Protein AF-A0A960Q3J8-F1 (afdb_monomer)

Mean predicted aligned error: 4.02 Å

Foldseek 3Di:
DDPVLVVLLVVLLVLLLVLLVLLLVLLVLLLCLQLVLPLVSLVCLLVCLVVLVVSLVVSLVSLVVSCVPPVDDDPSVVLSVLSNQLSVLSNLSSVLSNLSSVCSNQQDAPPDPPLSVLSVVLSVLLSVLSVLLSVCSSVVDVVSLVVLVVSLVVNVVSLVVSVVVLVCCVVVDPDDDPSNNVNSVSSSSNSVSSSSSSVSSNVSD

Radius of gyration: 19.32 Å; Cα contacts (8 Å, |Δi|>4): 238; chains: 1; bounding box: 49×32×55 Å

Structure (mmCIF, N/CA/C/O backbone):
data_AF-A0A960Q3J8-F1
#
_entry.id   AF-A0A960Q3J8-F1
#
loop_
_atom_site.group_PDB
_atom_site.id
_atom_site.type_symbol
_atom_site.label_atom_id
_atom_site.label_alt_id
_atom_site.label_comp_id
_atom_site.label_asym_id
_atom_site.label_entity_id
_atom_site.label_seq_id
_atom_site.pdbx_PDB_ins_code
_atom_site.Cartn_x
_atom_site.Cartn_y
_atom_site.Cartn_z
_atom_site.occupancy
_atom_site.B_iso_or_equiv
_atom_site.auth_seq_id
_atom_site.auth_comp_id
_atom_site.auth_asym_id
_atom_site.auth_atom_id
_atom_site.pdbx_PDB_model_num
ATOM 1 N N . MET A 1 1 ? -21.548 1.609 28.572 1.00 59.00 1 MET A N 1
ATOM 2 C CA . MET A 1 1 ? -20.736 2.317 27.567 1.00 59.00 1 MET A CA 1
ATOM 3 C C . MET A 1 1 ? -21.237 3.752 27.468 1.00 59.00 1 MET A C 1
ATOM 5 O O . MET A 1 1 ? -22.438 3.939 27.302 1.00 59.00 1 MET A O 1
ATOM 9 N N . THR A 1 2 ? -20.392 4.759 27.679 1.00 78.81 2 THR A N 1
ATOM 10 C CA . THR A 1 2 ? -20.787 6.178 27.587 1.00 78.81 2 THR A CA 1
ATOM 11 C C . THR A 1 2 ? -20.990 6.567 26.123 1.00 78.81 2 THR A C 1
ATOM 13 O O . THR A 1 2 ? -20.181 6.206 25.275 1.00 78.81 2 THR A O 1
ATOM 16 N N . ARG A 1 3 ? -22.042 7.340 25.815 1.00 84.19 3 ARG A N 1
ATOM 17 C CA . ARG A 1 3 ? -22.345 7.821 24.449 1.00 84.19 3 ARG A CA 1
ATOM 18 C C . ARG A 1 3 ? -21.155 8.538 23.790 1.00 84.19 3 ARG A C 1
ATOM 20 O O . ARG A 1 3 ? -20.985 8.448 22.584 1.00 84.19 3 ARG A O 1
ATOM 27 N N . HIS A 1 4 ? -20.323 9.191 24.600 1.00 85.81 4 HIS A N 1
ATOM 28 C CA . HIS A 1 4 ? -19.088 9.843 24.165 1.00 85.81 4 HIS A CA 1
ATOM 29 C C . HIS A 1 4 ? -18.022 8.863 23.656 1.00 85.81 4 HIS A C 1
ATOM 31 O O . HIS A 1 4 ? -17.398 9.142 22.643 1.00 85.81 4 HIS A O 1
ATOM 37 N N . MET A 1 5 ? -17.853 7.703 24.299 1.00 88.25 5 MET A N 1
ATOM 38 C CA . MET A 1 5 ? -16.863 6.705 23.878 1.00 88.25 5 MET A CA 1
ATOM 39 C C . MET A 1 5 ? -17.262 6.049 22.554 1.00 88.25 5 MET A C 1
ATOM 41 O O . MET A 1 5 ? -16.419 5.875 21.687 1.00 88.25 5 MET A O 1
ATOM 45 N N . LEU A 1 6 ? -18.552 5.734 22.380 1.00 87.06 6 LEU A N 1
ATOM 46 C CA . LEU A 1 6 ? -19.077 5.212 21.113 1.00 87.06 6 LEU A CA 1
ATOM 47 C C . LEU A 1 6 ? -18.795 6.174 19.958 1.00 87.06 6 LEU A C 1
ATOM 49 O O . LEU A 1 6 ? -18.234 5.773 18.949 1.00 87.06 6 LEU A O 1
ATOM 53 N N . HIS A 1 7 ? -19.103 7.457 20.155 1.00 90.38 7 HIS A N 1
ATOM 54 C CA . HIS A 1 7 ? -18.847 8.481 19.147 1.00 90.38 7 HIS A CA 1
ATOM 55 C C . HIS A 1 7 ? -17.351 8.640 18.829 1.00 90.38 7 HIS A C 1
ATOM 57 O O . HIS A 1 7 ? -16.997 8.882 17.681 1.00 90.38 7 HIS A O 1
ATOM 63 N N . ALA A 1 8 ? -16.469 8.513 19.825 1.00 91.25 8 ALA A N 1
ATOM 64 C CA . ALA A 1 8 ? -15.026 8.568 19.598 1.00 91.25 8 ALA A CA 1
ATOM 65 C C . ALA A 1 8 ? -14.525 7.362 18.786 1.00 91.25 8 ALA A C 1
ATOM 67 O O . ALA A 1 8 ? -13.733 7.529 17.866 1.00 91.25 8 ALA A O 1
ATOM 68 N N . LEU A 1 9 ? -15.021 6.156 19.085 1.00 91.94 9 LEU A N 1
ATOM 69 C CA . LEU A 1 9 ? -14.679 4.947 18.330 1.00 91.94 9 LEU A CA 1
ATOM 70 C C . LEU A 1 9 ? -15.192 4.994 16.890 1.00 91.94 9 LEU A C 1
ATOM 72 O O . LEU A 1 9 ? -14.490 4.550 15.989 1.00 91.94 9 LEU A O 1
ATOM 76 N N . ASP A 1 10 ? -16.398 5.514 16.667 1.00 91.94 10 ASP A N 1
ATOM 77 C CA . ASP A 1 10 ? -16.943 5.648 15.315 1.00 91.94 10 ASP A CA 1
ATOM 78 C C . ASP A 1 10 ? -16.167 6.701 14.511 1.00 91.94 10 ASP A C 1
ATOM 80 O O . ASP A 1 10 ? -15.777 6.429 13.381 1.00 91.94 10 ASP A O 1
ATOM 84 N N . SER A 1 11 ? -15.814 7.832 15.131 1.00 93.06 11 SER A N 1
ATOM 85 C CA . SER A 1 11 ? -14.954 8.843 14.503 1.00 93.06 11 SER A CA 1
ATOM 86 C C . SER A 1 11 ? -13.569 8.294 14.145 1.00 93.06 11 SER A C 1
ATOM 88 O O . SER A 1 11 ? -13.070 8.574 13.061 1.00 93.06 11 SER A O 1
ATOM 90 N N . LEU A 1 12 ? -12.957 7.478 15.011 1.00 94.06 12 LEU A N 1
ATOM 91 C CA . LEU A 1 12 ? -11.679 6.821 14.717 1.00 94.06 12 LEU A CA 1
ATOM 92 C C . LEU A 1 12 ? -11.768 5.887 13.504 1.00 94.06 12 LEU A C 1
ATOM 94 O O . LEU A 1 12 ? -10.853 5.867 12.688 1.00 94.06 12 LEU A O 1
ATOM 98 N N . LYS A 1 13 ? -12.863 5.132 13.361 1.00 92.00 13 LYS A N 1
ATOM 99 C CA . LYS A 1 13 ? -13.064 4.265 12.189 1.00 92.00 13 LYS A CA 1
ATOM 100 C C . LYS A 1 13 ? -13.186 5.074 10.902 1.00 92.00 13 LYS A C 1
ATOM 102 O O . LYS A 1 13 ? -12.576 4.699 9.910 1.00 92.00 13 LYS A O 1
ATOM 107 N N . GLU A 1 14 ? -13.954 6.162 10.930 1.00 93.44 14 GLU A N 1
ATOM 108 C CA . GLU A 1 14 ? -14.133 7.046 9.771 1.00 93.44 14 GLU A CA 1
ATOM 109 C C . GLU A 1 14 ? -12.794 7.641 9.317 1.00 93.44 14 GLU A C 1
ATOM 111 O O . GLU A 1 14 ? -12.475 7.595 8.131 1.00 93.44 14 GLU A O 1
ATOM 116 N N . ARG A 1 15 ? -11.974 8.115 10.264 1.00 95.00 15 ARG A N 1
ATOM 117 C CA . ARG A 1 15 ? -10.630 8.642 9.978 1.00 95.00 15 ARG A CA 1
ATOM 118 C C . ARG A 1 15 ? -9.714 7.601 9.348 1.00 95.00 15 ARG A C 1
ATOM 120 O O . ARG A 1 15 ? -9.076 7.864 8.337 1.00 95.00 15 ARG A O 1
ATOM 127 N N . VAL A 1 16 ? -9.684 6.398 9.915 1.00 94.12 16 VAL A N 1
ATOM 128 C CA . VAL A 1 16 ? -8.870 5.294 9.394 1.00 94.12 16 VAL A CA 1
ATOM 129 C C . VAL A 1 16 ? -9.324 4.863 7.996 1.00 94.12 16 VAL A C 1
ATOM 131 O O . VAL A 1 16 ? -8.489 4.551 7.151 1.00 94.12 16 VAL A O 1
ATOM 134 N N . GLU A 1 17 ? -10.631 4.860 7.725 1.00 93.62 17 GLU A N 1
ATOM 135 C CA . GLU A 1 17 ? -11.155 4.596 6.381 1.00 93.62 17 GLU A CA 1
ATOM 136 C C . GLU A 1 17 ? -10.691 5.665 5.377 1.00 93.62 17 GLU A C 1
ATOM 138 O O . GLU A 1 17 ? -10.278 5.334 4.261 1.00 93.62 17 GLU A O 1
ATOM 143 N N . GLU A 1 18 ? -10.736 6.941 5.763 1.00 95.25 18 GLU A N 1
ATOM 144 C CA . GLU A 1 18 ? -10.288 8.056 4.924 1.00 95.25 18 GLU A CA 1
ATOM 145 C C . GLU A 1 18 ? -8.771 8.026 4.678 1.00 95.25 18 GLU A C 1
ATOM 147 O O . GLU A 1 18 ? -8.330 8.173 3.531 1.00 95.25 18 GLU A O 1
ATOM 152 N N . LEU A 1 19 ? -7.979 7.739 5.716 1.00 96.56 19 LEU A N 1
ATOM 153 C CA . LEU A 1 19 ? -6.537 7.525 5.605 1.00 96.56 19 LEU A CA 1
ATOM 154 C C . LEU A 1 19 ? -6.230 6.359 4.660 1.00 96.56 19 LEU A C 1
ATOM 156 O O . LEU A 1 19 ? -5.445 6.509 3.727 1.00 96.56 19 LEU A O 1
ATOM 160 N N . GLY A 1 20 ? -6.904 5.220 4.838 1.00 96.81 20 GLY A N 1
ATOM 161 C CA . GLY A 1 20 ? -6.735 4.048 3.982 1.00 96.81 20 GLY A CA 1
ATOM 162 C C . GLY A 1 20 ? -7.020 4.340 2.508 1.00 96.81 20 GLY A C 1
ATOM 163 O O . GLY A 1 20 ? -6.257 3.925 1.635 1.00 96.81 20 GLY A O 1
ATOM 164 N N . ARG A 1 21 ? -8.076 5.112 2.216 1.00 96.12 21 ARG A N 1
ATOM 165 C CA . ARG A 1 21 ? -8.385 5.555 0.847 1.00 96.12 21 ARG A CA 1
ATOM 166 C C . ARG A 1 21 ? -7.290 6.460 0.282 1.00 96.12 21 ARG A C 1
ATOM 168 O O . ARG A 1 21 ? -6.861 6.248 -0.846 1.00 96.12 21 ARG A O 1
ATOM 175 N N . THR A 1 22 ? -6.805 7.410 1.078 1.00 97.88 22 THR A N 1
ATOM 176 C CA . THR A 1 22 ? -5.726 8.332 0.685 1.00 97.88 22 THR A CA 1
ATOM 177 C C . THR A 1 22 ? -4.428 7.584 0.367 1.00 97.88 22 THR A C 1
ATOM 179 O O . THR A 1 22 ? -3.758 7.869 -0.629 1.00 97.88 22 THR A O 1
ATOM 182 N N . VAL A 1 23 ? -4.091 6.583 1.180 1.00 98.44 23 VAL A N 1
ATOM 183 C CA . VAL A 1 23 ? -2.935 5.704 0.973 1.00 98.44 23 VAL A CA 1
ATOM 184 C C . VAL A 1 23 ? -3.103 4.866 -0.299 1.00 98.44 23 VAL A C 1
ATOM 186 O O . VAL A 1 23 ? -2.184 4.803 -1.115 1.00 98.44 23 VAL A O 1
ATOM 189 N N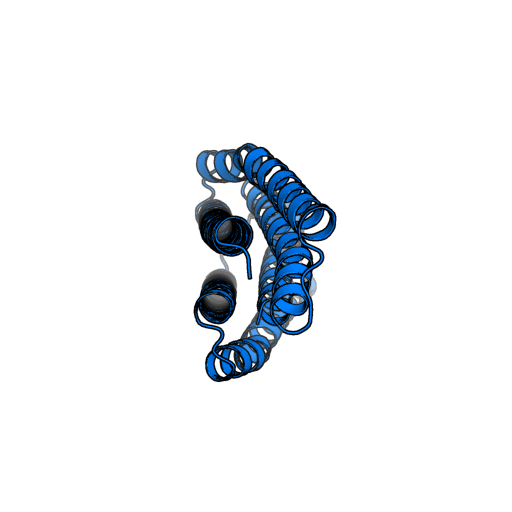 . LEU A 1 24 ? -4.280 4.271 -0.525 1.00 98.19 24 LEU A N 1
ATOM 190 C CA . LEU A 1 24 ? -4.564 3.520 -1.752 1.00 98.19 24 LEU A CA 1
ATOM 191 C C . LEU A 1 24 ? -4.440 4.399 -3.005 1.00 98.19 24 LEU A C 1
ATOM 193 O O . LEU A 1 24 ? -3.778 3.997 -3.964 1.00 98.19 24 LEU A O 1
ATOM 197 N N . ASP A 1 25 ? -5.025 5.598 -2.984 1.00 98.31 25 ASP A N 1
ATOM 198 C CA . ASP A 1 25 ? -4.925 6.565 -4.081 1.00 98.31 25 ASP A CA 1
ATOM 199 C C . ASP A 1 25 ? -3.458 6.938 -4.347 1.00 98.31 25 ASP A C 1
ATOM 201 O O . ASP A 1 25 ?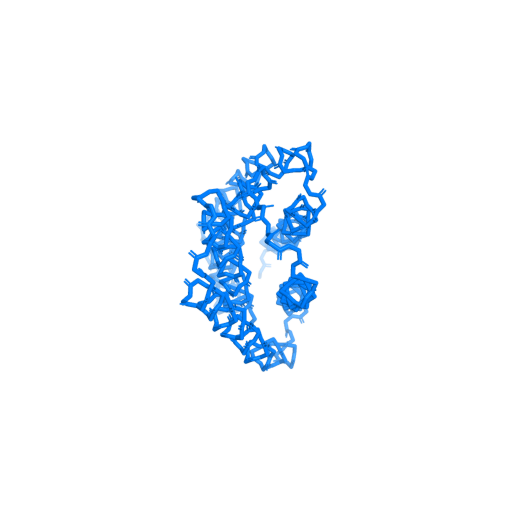 -3.026 6.991 -5.499 1.00 98.31 25 ASP A O 1
ATOM 205 N N . SER A 1 26 ? -2.652 7.086 -3.290 1.00 98.50 26 SER A N 1
ATOM 206 C CA . SER A 1 26 ? -1.214 7.362 -3.400 1.00 98.50 26 SER A CA 1
ATOM 207 C C . SER A 1 26 ? -0.450 6.216 -4.068 1.00 98.50 26 SER A C 1
ATOM 209 O O . SER A 1 26 ? 0.413 6.465 -4.912 1.00 98.50 26 SER A O 1
ATOM 211 N N . VAL A 1 27 ? -0.783 4.956 -3.763 1.00 98.62 27 VAL A N 1
ATOM 212 C CA . VAL A 1 27 ? -0.206 3.778 -4.439 1.00 98.62 27 VAL A CA 1
ATOM 213 C C . VAL A 1 27 ? -0.606 3.740 -5.916 1.00 98.62 27 VAL A C 1
ATOM 215 O O . VAL A 1 27 ? 0.242 3.489 -6.779 1.00 98.62 27 VAL A O 1
ATOM 218 N N . VAL A 1 28 ? -1.878 3.998 -6.230 1.00 98.31 28 VAL A N 1
ATOM 219 C CA . VAL A 1 28 ? -2.374 4.060 -7.615 1.00 98.31 28 VAL A CA 1
ATOM 220 C C . VAL A 1 28 ? -1.620 5.134 -8.396 1.00 98.31 28 VAL A C 1
ATOM 222 O O . VAL A 1 28 ? -0.999 4.830 -9.419 1.00 98.31 28 VAL A O 1
ATOM 225 N N . ASP A 1 29 ? -1.574 6.353 -7.869 1.00 98.12 29 ASP A N 1
ATOM 226 C CA . ASP A 1 29 ? -0.902 7.487 -8.494 1.00 98.12 29 ASP A CA 1
ATOM 227 C C . ASP A 1 29 ? 0.608 7.251 -8.649 1.00 98.12 29 ASP A C 1
ATOM 229 O O . ASP A 1 29 ? 1.177 7.553 -9.702 1.00 98.12 29 ASP A O 1
ATOM 233 N N . ALA A 1 30 ? 1.267 6.649 -7.653 1.00 97.81 30 ALA A N 1
ATOM 234 C CA . ALA A 1 30 ? 2.691 6.323 -7.720 1.00 97.81 30 ALA A CA 1
ATOM 235 C C . ALA A 1 30 ? 2.990 5.335 -8.851 1.00 97.81 30 ALA A C 1
ATOM 237 O O . ALA A 1 30 ? 3.925 5.533 -9.633 1.00 97.81 30 ALA A O 1
ATOM 238 N N . THR A 1 31 ? 2.184 4.278 -8.968 1.00 95.56 31 THR A N 1
ATOM 239 C CA . THR A 1 31 ? 2.361 3.277 -10.027 1.00 95.56 31 THR A CA 1
ATOM 240 C C . THR A 1 31 ? 2.098 3.858 -11.411 1.00 95.56 31 THR A C 1
ATOM 242 O O . THR A 1 31 ? 2.902 3.640 -12.319 1.00 95.56 31 THR A O 1
ATOM 245 N N . GLU A 1 32 ? 1.044 4.662 -11.569 1.00 94.88 32 GLU A N 1
ATOM 246 C CA . GLU A 1 32 ? 0.737 5.337 -12.831 1.00 94.88 32 GLU A CA 1
ATOM 247 C C . GLU A 1 32 ? 1.850 6.317 -13.216 1.00 94.88 32 GLU A C 1
ATOM 249 O O . GLU A 1 32 ? 2.274 6.355 -14.375 1.00 94.88 32 GLU A O 1
ATOM 254 N N . ALA A 1 33 ? 2.396 7.062 -12.250 1.00 95.00 33 ALA A N 1
ATOM 255 C CA . ALA A 1 33 ? 3.503 7.984 -12.481 1.00 95.00 33 ALA A CA 1
ATOM 256 C C . ALA A 1 33 ? 4.737 7.263 -13.026 1.00 95.00 33 ALA A C 1
ATOM 258 O O . ALA A 1 33 ? 5.364 7.729 -13.979 1.00 95.00 33 ALA A O 1
ATOM 259 N N . VAL A 1 34 ? 5.061 6.099 -12.462 1.00 92.31 34 VAL A N 1
ATOM 260 C CA . VAL A 1 34 ? 6.194 5.287 -12.908 1.00 92.31 34 VAL A CA 1
ATOM 261 C C . VAL A 1 34 ? 5.938 4.650 -14.274 1.00 92.31 34 VAL A C 1
ATOM 263 O O . VAL A 1 34 ? 6.831 4.662 -15.120 1.00 92.31 34 VAL A O 1
ATOM 266 N N . MET A 1 35 ? 4.738 4.114 -14.521 1.00 89.06 35 MET A N 1
ATOM 267 C CA . MET A 1 35 ? 4.410 3.451 -15.792 1.00 89.06 35 MET A CA 1
ATOM 268 C C . MET A 1 35 ? 4.317 4.433 -16.968 1.00 89.06 35 MET A C 1
ATOM 270 O O . MET A 1 35 ? 4.663 4.076 -18.094 1.00 89.06 35 MET A O 1
ATOM 274 N N . SER A 1 36 ? 3.846 5.657 -16.718 1.00 89.69 36 SER A N 1
ATOM 275 C CA . SER A 1 36 ? 3.679 6.704 -17.738 1.00 89.69 36 SER A CA 1
ATOM 276 C C . SER A 1 36 ? 4.866 7.670 -17.842 1.00 89.69 36 SER A C 1
ATOM 278 O O . SER A 1 36 ? 4.943 8.443 -18.797 1.00 89.69 36 SER A O 1
ATOM 280 N N . GLY A 1 37 ? 5.787 7.652 -16.872 1.00 88.94 37 GLY A N 1
ATOM 281 C CA . GLY A 1 37 ? 6.858 8.646 -16.746 1.00 88.94 37 GLY A CA 1
ATOM 282 C C . GLY A 1 37 ? 6.360 10.037 -16.327 1.00 88.94 37 GLY A C 1
ATOM 283 O O . GLY A 1 37 ? 7.032 11.039 -16.581 1.00 88.94 37 GLY A O 1
ATOM 284 N N . ASN A 1 38 ? 5.173 10.130 -15.719 1.00 93.50 38 ASN A N 1
ATOM 285 C CA . ASN A 1 38 ? 4.558 11.391 -15.316 1.00 93.50 38 ASN A CA 1
ATOM 286 C C . ASN A 1 38 ? 5.167 11.925 -14.009 1.00 93.50 38 ASN A C 1
ATOM 288 O O . ASN A 1 38 ? 4.761 11.562 -12.905 1.00 93.50 38 ASN A O 1
ATOM 292 N N . LEU A 1 39 ? 6.132 12.836 -14.146 1.00 95.00 39 LEU A N 1
ATOM 293 C CA . LEU A 1 39 ? 6.843 13.432 -13.011 1.00 95.00 39 LEU A CA 1
ATOM 294 C C . LEU A 1 39 ? 5.964 14.335 -12.141 1.00 95.00 39 LEU A C 1
ATOM 296 O O . LEU A 1 39 ? 6.196 14.425 -10.938 1.00 95.00 39 LEU A O 1
ATOM 300 N N . ASP A 1 40 ? 4.954 14.986 -12.718 1.00 96.56 40 ASP A N 1
ATOM 301 C CA . ASP A 1 40 ? 4.040 15.839 -11.954 1.00 96.56 40 ASP A CA 1
ATOM 302 C C . ASP A 1 40 ? 3.151 14.999 -11.034 1.00 96.56 40 ASP A C 1
ATOM 304 O O . ASP A 1 40 ? 2.860 15.398 -9.908 1.00 96.56 40 ASP A O 1
ATOM 308 N N . LEU A 1 41 ? 2.739 13.813 -11.491 1.00 96.50 41 LEU A N 1
ATOM 309 C CA . LEU A 1 41 ? 2.020 12.849 -10.662 1.00 96.50 41 LEU A CA 1
ATOM 310 C C . LEU A 1 41 ? 2.923 12.281 -9.558 1.00 96.50 41 LEU A C 1
ATOM 312 O O . LEU A 1 41 ? 2.523 12.290 -8.399 1.00 96.50 41 LEU A O 1
ATOM 316 N N . ALA A 1 42 ? 4.165 11.902 -9.880 1.00 97.00 42 ALA A N 1
ATOM 317 C CA . ALA A 1 42 ? 5.128 11.439 -8.876 1.00 97.00 42 ALA A CA 1
ATOM 318 C C . ALA A 1 42 ? 5.376 12.489 -7.779 1.00 97.00 42 ALA A C 1
ATOM 320 O O . ALA A 1 42 ? 5.347 12.173 -6.592 1.00 97.00 42 ALA A O 1
ATOM 321 N N . ASN A 1 43 ? 5.572 13.753 -8.163 1.00 97.56 43 ASN A N 1
ATOM 322 C CA . ASN A 1 43 ? 5.779 14.841 -7.208 1.00 97.56 43 ASN A CA 1
ATOM 323 C C . ASN A 1 43 ? 4.556 15.079 -6.315 1.00 97.56 43 ASN A C 1
ATOM 325 O O . ASN A 1 43 ? 4.729 15.436 -5.153 1.00 97.56 43 ASN A O 1
ATOM 329 N N . ARG A 1 44 ? 3.337 14.877 -6.833 1.00 97.62 44 ARG A N 1
ATOM 330 C CA . ARG A 1 44 ? 2.114 14.970 -6.024 1.00 97.62 44 ARG A CA 1
ATOM 331 C C . ARG A 1 44 ? 2.069 13.901 -4.939 1.00 97.62 44 ARG A C 1
ATOM 333 O O . ARG A 1 44 ? 1.786 14.256 -3.803 1.00 97.62 44 ARG A O 1
ATOM 340 N N . VAL A 1 45 ? 2.410 12.652 -5.262 1.00 98.38 45 VAL A N 1
ATOM 341 C CA . VAL A 1 45 ? 2.500 11.568 -4.266 1.00 98.38 45 VAL A CA 1
ATOM 342 C C . VAL A 1 45 ? 3.512 11.927 -3.178 1.00 98.38 45 VAL A C 1
ATOM 344 O O . VAL A 1 45 ? 3.175 11.937 -2.003 1.00 98.38 45 VAL A O 1
ATOM 347 N N . ILE A 1 46 ? 4.728 12.318 -3.575 1.00 98.12 46 ILE A N 1
ATOM 348 C CA . ILE A 1 46 ? 5.812 12.653 -2.635 1.00 98.12 46 ILE A CA 1
ATOM 349 C C . ILE A 1 46 ? 5.430 13.822 -1.711 1.00 98.12 46 ILE A C 1
ATOM 351 O O . ILE A 1 46 ? 5.791 13.833 -0.542 1.00 98.12 46 ILE A O 1
ATOM 355 N N . GLN A 1 47 ? 4.724 14.834 -2.223 1.00 97.56 47 GLN A N 1
ATOM 356 C CA . GLN A 1 47 ? 4.287 15.975 -1.408 1.00 97.56 47 GLN A CA 1
ATOM 357 C C . GLN A 1 47 ? 3.084 15.640 -0.516 1.00 97.56 47 GLN A C 1
ATOM 359 O O . GLN A 1 47 ? 2.959 16.207 0.570 1.00 97.56 47 GLN A O 1
ATOM 364 N N . GLY A 1 48 ? 2.205 14.747 -0.979 1.00 96.69 48 GLY A N 1
ATOM 365 C CA . GLY A 1 48 ? 1.015 14.307 -0.252 1.00 96.69 48 GLY A CA 1
ATOM 366 C C . GLY A 1 48 ? 1.325 13.457 0.980 1.00 96.69 48 GLY A C 1
ATOM 367 O O . GLY A 1 48 ? 0.551 13.486 1.929 1.00 96.69 48 GLY A O 1
ATOM 368 N N . ASP A 1 49 ? 2.474 12.786 1.000 1.00 98.00 49 ASP A N 1
ATOM 369 C CA . ASP A 1 49 ? 2.925 11.905 2.085 1.00 98.00 49 ASP A CA 1
ATOM 370 C C . ASP A 1 49 ? 2.912 12.567 3.471 1.00 98.00 49 ASP A C 1
ATOM 372 O O . ASP A 1 49 ? 2.404 12.011 4.434 1.00 98.00 49 ASP A O 1
ATOM 376 N N . SER A 1 50 ? 3.312 13.841 3.551 1.00 97.38 50 SER A N 1
ATOM 377 C CA . SER A 1 50 ? 3.269 14.599 4.812 1.00 97.38 50 SER A CA 1
ATOM 378 C C . SER A 1 50 ? 1.874 14.705 5.450 1.00 97.38 50 SER A C 1
ATOM 380 O O . SER A 1 50 ? 1.765 14.925 6.656 1.00 97.38 50 SER A O 1
ATOM 382 N N . ALA A 1 51 ? 0.803 14.578 4.658 1.00 97.00 51 ALA A N 1
ATOM 383 C CA . ALA A 1 51 ? -0.560 14.534 5.175 1.00 97.00 51 ALA A CA 1
ATOM 384 C C . ALA A 1 51 ? -0.922 13.146 5.729 1.00 97.00 51 ALA A C 1
ATOM 386 O O . ALA A 1 51 ? -1.665 13.076 6.703 1.00 97.00 51 ALA A O 1
ATOM 387 N N . ILE A 1 52 ? -0.381 12.069 5.144 1.00 98.00 52 ILE A N 1
ATOM 388 C CA . ILE A 1 52 ? -0.516 10.694 5.649 1.00 98.00 52 ILE A CA 1
ATOM 389 C C . ILE A 1 52 ? 0.202 10.582 6.999 1.00 98.00 52 ILE A C 1
ATOM 391 O O . ILE A 1 52 ? -0.415 10.138 7.963 1.00 98.00 52 ILE A O 1
ATOM 395 N N . ASP A 1 53 ? 1.441 11.078 7.093 1.00 97.88 53 ASP A N 1
ATOM 396 C CA . ASP A 1 53 ? 2.218 11.115 8.343 1.00 97.88 53 ASP A CA 1
ATOM 397 C C . ASP A 1 53 ? 1.484 11.861 9.462 1.00 97.88 53 ASP A C 1
ATOM 399 O O . ASP A 1 53 ? 1.451 11.434 10.615 1.00 97.88 53 ASP A O 1
ATOM 403 N N . LEU A 1 54 ? 0.899 13.017 9.136 1.00 97.69 54 LEU A N 1
ATOM 404 C CA . LEU A 1 54 ? 0.166 13.807 10.120 1.00 97.69 54 LEU A CA 1
ATOM 405 C C . LEU A 1 54 ? -1.084 13.065 10.604 1.00 97.69 54 LEU A C 1
ATOM 407 O O . LEU A 1 54 ? -1.351 13.036 11.805 1.00 97.69 54 LEU A O 1
ATOM 411 N N . GLU A 1 55 ? -1.840 12.470 9.684 1.00 97.50 55 GLU A N 1
ATOM 412 C CA . GLU A 1 55 ? -3.051 11.725 10.021 1.00 97.50 55 GLU A CA 1
ATOM 413 C C . GLU A 1 55 ? -2.730 10.473 10.855 1.00 97.50 55 GLU A C 1
ATOM 415 O O . GLU A 1 55 ? -3.470 10.169 11.790 1.00 97.50 55 GLU A O 1
ATOM 420 N N . GLU A 1 56 ? -1.600 9.803 10.595 1.00 97.00 56 GLU A N 1
ATOM 421 C CA . GLU A 1 56 ? -1.093 8.690 11.411 1.00 97.00 56 GLU A CA 1
ATOM 422 C C . GLU A 1 56 ? -0.926 9.114 12.876 1.00 97.00 56 GLU A C 1
ATOM 424 O O . GLU A 1 56 ? -1.524 8.503 13.772 1.00 97.00 56 GLU A O 1
ATOM 429 N N . VAL A 1 57 ? -0.219 10.222 13.113 1.00 97.75 57 VAL A N 1
ATOM 430 C CA . VAL A 1 57 ? 0.001 10.762 14.461 1.00 97.75 57 VAL A CA 1
ATOM 431 C C . VAL A 1 57 ? -1.321 11.148 15.120 1.00 97.75 57 VAL A C 1
ATOM 433 O O . VAL A 1 57 ? -1.558 10.845 16.293 1.00 97.75 57 VAL A O 1
ATOM 436 N N . GLU A 1 58 ? -2.213 11.810 14.385 1.00 97.44 58 GLU A N 1
ATOM 437 C CA . GLU A 1 58 ? -3.490 12.252 14.938 1.00 97.44 58 GLU A CA 1
ATOM 438 C C . GLU A 1 58 ? -4.427 11.080 15.287 1.00 97.44 58 GLU A C 1
ATOM 440 O O . GLU A 1 58 ? -5.129 11.136 16.304 1.00 97.44 58 GLU A O 1
ATOM 445 N N . VAL A 1 59 ? -4.440 10.005 14.491 1.00 96.88 59 VAL A N 1
ATOM 446 C CA . VAL A 1 59 ? -5.185 8.771 14.798 1.00 96.88 59 VAL A CA 1
ATOM 447 C C . VAL A 1 59 ? -4.614 8.087 16.042 1.00 96.88 59 VAL A C 1
ATOM 449 O O . VAL A 1 59 ? -5.384 7.658 16.914 1.00 96.88 59 VAL A O 1
ATOM 452 N N . GLU A 1 60 ? -3.285 8.017 16.173 1.00 96.88 60 GLU A N 1
ATOM 453 C CA . GLU A 1 60 ? -2.632 7.460 17.362 1.00 96.88 60 GLU A CA 1
ATOM 454 C C . GLU A 1 60 ? -2.985 8.269 18.621 1.00 96.88 60 GLU A C 1
ATOM 456 O O . GLU A 1 60 ? -3.399 7.696 19.639 1.00 96.88 60 GLU A O 1
ATOM 461 N N . GLU A 1 61 ? -2.911 9.601 18.553 1.00 97.06 61 GLU A N 1
ATOM 462 C CA . GLU A 1 61 ? -3.280 10.476 19.666 1.00 97.06 61 GLU A CA 1
ATOM 463 C C . GLU A 1 61 ? -4.729 10.270 20.122 1.00 97.06 61 GLU A C 1
ATOM 465 O O . GLU A 1 61 ? -5.001 10.198 21.327 1.00 97.06 61 GLU A O 1
ATOM 470 N N . GLU A 1 62 ? -5.674 10.171 19.184 1.00 96.19 62 GLU A N 1
ATOM 471 C CA . GLU A 1 62 ? -7.081 9.931 19.508 1.00 96.19 62 GLU A CA 1
ATOM 472 C C . GLU A 1 62 ? -7.295 8.549 20.139 1.00 96.19 62 GLU A C 1
ATOM 474 O O . GLU A 1 62 ? -8.024 8.424 21.131 1.00 96.19 62 GLU A O 1
ATOM 479 N N . CYS A 1 63 ? -6.593 7.516 19.664 1.00 96.25 63 CYS A N 1
ATOM 480 C CA . CYS A 1 63 ? -6.615 6.200 20.302 1.00 96.25 63 CYS A C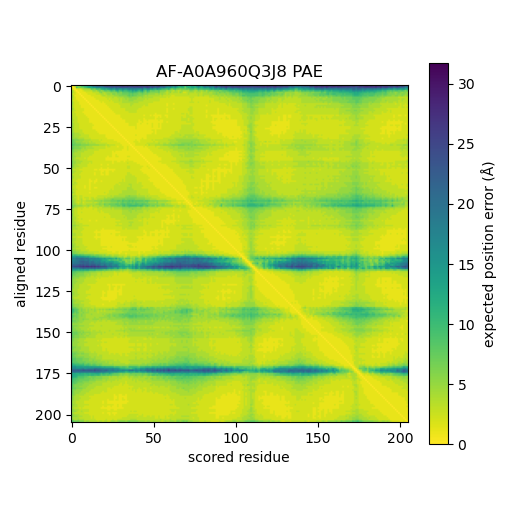A 1
ATOM 481 C C . CYS A 1 63 ? -6.130 6.267 21.759 1.00 96.25 63 CYS A C 1
ATOM 483 O O . CYS A 1 63 ? -6.786 5.733 22.664 1.00 96.25 63 CYS A O 1
ATOM 485 N N . LEU A 1 64 ? -5.020 6.968 22.017 1.00 96.12 64 LEU A N 1
ATOM 486 C CA . LEU A 1 64 ? -4.476 7.159 23.365 1.00 96.12 64 LEU A CA 1
ATOM 487 C C . LEU A 1 64 ? -5.433 7.951 24.270 1.00 96.12 64 LEU A C 1
ATOM 489 O O . LEU A 1 64 ? -5.610 7.591 25.441 1.00 96.12 64 LEU A O 1
ATOM 493 N N . LYS A 1 65 ? -6.108 8.981 23.739 1.00 95.75 65 LYS A N 1
ATOM 494 C CA . LYS A 1 65 ? -7.139 9.744 24.467 1.00 95.75 65 LYS A CA 1
ATOM 495 C C . LYS A 1 65 ? -8.298 8.843 24.888 1.00 95.75 65 LYS A C 1
ATOM 497 O O . LYS A 1 65 ? -8.699 8.879 26.054 1.00 95.75 65 LYS A O 1
ATOM 502 N N . VAL A 1 66 ? -8.804 7.992 23.991 1.00 95.38 66 VAL A N 1
ATOM 503 C CA . VAL A 1 66 ? -9.889 7.046 24.315 1.00 95.38 66 VAL A CA 1
ATOM 504 C C . VAL A 1 66 ? -9.451 6.050 25.392 1.00 95.38 66 VAL A C 1
ATOM 506 O O . VAL A 1 66 ? -10.193 5.828 26.356 1.00 95.38 66 VAL A O 1
ATOM 509 N N . LEU A 1 67 ? -8.241 5.490 25.280 1.00 94.75 67 LEU A N 1
ATOM 510 C CA . LEU A 1 67 ? -7.687 4.574 26.283 1.00 94.75 67 LEU A CA 1
ATOM 511 C C . LEU A 1 67 ? -7.608 5.230 27.669 1.00 94.75 67 LEU A C 1
ATOM 513 O O . LEU A 1 67 ? -8.065 4.645 28.655 1.00 94.75 67 LEU A O 1
ATOM 517 N N . ALA A 1 68 ? -7.084 6.456 27.738 1.00 95.19 68 ALA A N 1
ATOM 518 C CA . ALA A 1 68 ? -6.898 7.186 28.988 1.00 95.19 68 ALA A CA 1
ATOM 519 C C . ALA A 1 68 ? -8.225 7.618 29.638 1.00 95.19 68 ALA A C 1
ATOM 521 O O . ALA A 1 68 ? -8.381 7.514 30.857 1.00 95.19 68 ALA A O 1
ATOM 522 N N . LEU A 1 69 ? -9.184 8.098 28.839 1.00 94.56 69 LEU A N 1
ATOM 523 C CA . LEU A 1 69 ? -10.433 8.683 29.339 1.00 94.56 69 LEU A CA 1
ATOM 524 C C . LEU A 1 69 ? -11.515 7.648 29.648 1.00 94.56 69 LEU A C 1
ATOM 526 O O . LEU A 1 69 ? -12.374 7.898 30.499 1.00 94.56 69 LEU A O 1
ATOM 530 N N . HIS A 1 70 ? -11.526 6.519 28.939 1.00 93.25 70 HIS A N 1
ATOM 531 C CA . HIS A 1 70 ? -12.662 5.598 28.968 1.00 93.25 70 HIS A CA 1
ATOM 532 C C . HIS A 1 70 ? -12.329 4.179 29.423 1.00 93.25 70 HIS A C 1
ATOM 534 O O . HIS A 1 70 ? -13.260 3.452 29.767 1.00 93.25 70 HIS A O 1
ATOM 540 N N . GLN A 1 71 ? -11.044 3.806 29.486 1.00 92.12 71 GLN A N 1
ATOM 541 C CA . GLN A 1 71 ? -10.585 2.485 29.945 1.00 92.12 71 GLN A CA 1
ATOM 542 C C . GLN A 1 71 ? -11.383 1.326 29.303 1.00 92.12 71 GLN A C 1
ATOM 544 O O . GLN A 1 71 ? -11.980 0.511 30.015 1.00 92.12 71 GLN A O 1
ATOM 549 N N . PRO A 1 72 ? -11.453 1.273 27.958 1.00 92.88 72 PRO A N 1
ATOM 550 C CA . PRO A 1 72 ? -12.226 0.264 27.246 1.00 92.88 72 PRO A CA 1
ATOM 551 C C . PRO A 1 72 ? -11.705 -1.145 27.545 1.00 92.88 72 PRO A C 1
ATOM 553 O O . PRO A 1 72 ? -10.528 -1.351 27.843 1.00 92.88 72 PRO A O 1
ATOM 556 N N . VAL A 1 73 ? -12.587 -2.138 27.442 1.00 93.19 73 VAL A N 1
ATOM 557 C CA . VAL A 1 73 ? -12.275 -3.542 27.746 1.00 93.19 73 VAL A CA 1
ATOM 558 C C . VAL A 1 73 ? -12.796 -4.470 26.656 1.00 93.19 73 VAL A C 1
ATOM 560 O O . VAL A 1 73 ? -13.679 -4.112 25.879 1.00 93.19 73 VAL A O 1
ATOM 563 N N . ALA A 1 74 ? -12.271 -5.697 26.628 1.00 93.00 74 ALA A N 1
ATOM 564 C CA . ALA A 1 74 ? -12.691 -6.753 25.711 1.00 93.00 74 ALA A CA 1
ATOM 565 C C . ALA A 1 74 ? -12.692 -6.292 24.240 1.00 93.00 74 ALA A C 1
ATOM 567 O O . ALA A 1 74 ? -11.625 -6.059 23.680 1.00 93.00 74 ALA A O 1
ATOM 568 N N . THR A 1 75 ? -13.862 -6.202 23.609 1.00 90.25 75 THR A N 1
ATOM 569 C CA . THR A 1 75 ? -13.999 -5.898 22.180 1.00 90.25 75 THR A CA 1
ATOM 570 C C . THR A 1 75 ? -13.525 -4.489 21.832 1.00 90.25 75 THR A C 1
ATOM 572 O O . THR A 1 75 ? -12.801 -4.340 20.855 1.00 90.25 75 THR A O 1
ATOM 575 N N . ASP A 1 76 ? -13.843 -3.485 22.650 1.00 91.94 76 ASP A N 1
ATOM 576 C CA . ASP A 1 76 ? -13.471 -2.090 22.371 1.00 91.94 76 ASP A CA 1
ATOM 577 C C . ASP A 1 76 ? -11.955 -1.887 22.473 1.00 91.94 76 ASP A C 1
ATOM 579 O O . ASP A 1 76 ? -11.346 -1.206 21.652 1.00 91.94 76 ASP A O 1
ATOM 583 N N . LEU A 1 77 ? -11.326 -2.541 23.457 1.00 94.44 77 LEU A N 1
ATOM 584 C CA . LEU A 1 77 ? -9.872 -2.530 23.599 1.00 94.44 77 LEU A CA 1
ATOM 585 C C . LEU A 1 77 ? -9.191 -3.235 22.420 1.00 94.44 77 LEU A C 1
ATOM 587 O O . LEU A 1 77 ? -8.198 -2.733 21.903 1.00 94.44 77 LEU A O 1
ATOM 591 N N . ARG A 1 78 ? -9.727 -4.383 21.977 1.00 92.25 78 ARG A N 1
ATOM 592 C CA . ARG A 1 78 ? -9.204 -5.091 20.797 1.00 92.25 78 ARG A CA 1
ATOM 593 C C . ARG A 1 78 ? -9.313 -4.243 19.535 1.00 92.25 78 ARG A C 1
ATOM 595 O O . ARG A 1 78 ? -8.362 -4.224 18.765 1.00 92.25 78 ARG A O 1
ATOM 602 N N . LEU A 1 79 ? -10.428 -3.534 19.353 1.00 90.50 79 LEU A N 1
ATOM 603 C CA . LEU A 1 79 ? -10.615 -2.622 18.227 1.00 90.50 79 LEU A CA 1
ATOM 604 C C . LEU A 1 79 ? -9.564 -1.505 18.233 1.00 90.50 79 LEU A C 1
ATOM 606 O O . LEU A 1 79 ? -8.908 -1.306 17.221 1.00 90.50 79 LEU A O 1
ATOM 610 N N . LEU A 1 80 ? -9.358 -0.825 19.366 1.00 93.75 80 LEU A N 1
ATOM 611 C CA . LEU A 1 80 ? -8.360 0.249 19.468 1.00 93.75 80 LEU A CA 1
ATOM 612 C C . LEU A 1 80 ? -6.936 -0.237 19.207 1.00 93.75 80 LEU A C 1
ATOM 614 O O . LEU A 1 80 ? -6.183 0.417 18.499 1.00 93.75 80 LEU A O 1
ATOM 618 N N . VAL A 1 81 ? -6.565 -1.394 19.758 1.00 93.94 81 VAL A N 1
ATOM 619 C CA . VAL A 1 81 ? -5.242 -1.981 19.501 1.00 93.94 81 VAL A CA 1
ATOM 620 C C . VAL A 1 81 ? -5.097 -2.385 18.031 1.00 93.94 81 VAL A C 1
ATOM 622 O O . VAL A 1 81 ? -4.019 -2.225 17.469 1.00 93.94 81 VAL A O 1
ATOM 625 N N . GLY A 1 82 ? -6.168 -2.882 17.404 1.00 92.69 82 GLY A N 1
ATOM 626 C CA . GLY A 1 82 ? -6.201 -3.144 15.966 1.00 92.69 82 GLY A CA 1
ATOM 627 C C . GLY A 1 82 ? -5.974 -1.872 15.151 1.00 92.69 82 GLY A C 1
ATOM 628 O O . GLY A 1 82 ? -5.094 -1.863 14.297 1.00 92.69 82 GLY A O 1
ATOM 629 N N . ILE A 1 83 ? -6.688 -0.790 15.483 1.00 94.06 83 ILE A N 1
ATOM 630 C CA . ILE A 1 83 ? -6.528 0.530 14.854 1.00 94.06 83 ILE A CA 1
ATOM 631 C C . ILE A 1 83 ? -5.092 1.044 14.991 1.00 94.06 83 ILE A C 1
ATOM 633 O O . ILE A 1 83 ? -4.513 1.483 14.011 1.00 94.06 83 ILE A O 1
ATOM 637 N N . LEU A 1 84 ? -4.473 0.940 16.167 1.00 95.06 84 LEU A N 1
ATOM 638 C CA . LEU A 1 84 ? -3.079 1.367 16.340 1.00 95.06 84 LEU A CA 1
ATOM 639 C C . LEU A 1 84 ? -2.105 0.585 15.449 1.00 95.06 84 LEU A C 1
ATOM 641 O O . LEU A 1 84 ? -1.170 1.157 14.901 1.00 95.06 84 LEU A O 1
ATOM 645 N N . LYS A 1 85 ? -2.315 -0.727 15.306 1.00 94.75 85 LYS A N 1
ATOM 646 C CA . LYS A 1 85 ? -1.445 -1.572 14.481 1.00 94.75 85 LYS A CA 1
ATOM 647 C C . LYS A 1 85 ? -1.598 -1.272 12.995 1.00 94.75 85 LYS A C 1
ATOM 649 O O . LYS A 1 85 ? -0.597 -1.020 12.338 1.00 94.75 85 LYS A O 1
ATOM 654 N N . LEU A 1 86 ? -2.835 -1.250 12.500 1.00 93.50 86 LEU A N 1
ATOM 655 C CA . LEU A 1 86 ? -3.091 -0.988 11.085 1.00 93.50 86 LEU A CA 1
ATOM 656 C C . LEU A 1 86 ? -2.679 0.434 10.690 1.00 93.50 86 LEU A C 1
ATOM 658 O O . LEU A 1 86 ? -2.264 0.637 9.559 1.00 93.50 86 LEU A O 1
ATOM 662 N N . ASN A 1 87 ? -2.784 1.412 11.599 1.00 95.56 87 ASN A N 1
ATOM 663 C CA . ASN A 1 87 ? -2.365 2.790 11.340 1.00 95.56 87 ASN A CA 1
ATOM 664 C C . ASN A 1 87 ? -0.882 2.839 10.945 1.00 95.56 87 ASN A C 1
ATOM 666 O O . ASN A 1 87 ? -0.518 3.509 9.985 1.00 95.56 87 ASN A O 1
ATOM 670 N N . ASN A 1 88 ? -0.054 2.024 11.610 1.00 95.75 88 ASN A N 1
ATOM 671 C CA . ASN A 1 88 ? 1.343 1.861 11.231 1.00 95.75 88 ASN A CA 1
ATOM 672 C C . ASN A 1 88 ? 1.498 1.183 9.861 1.00 95.75 88 ASN A C 1
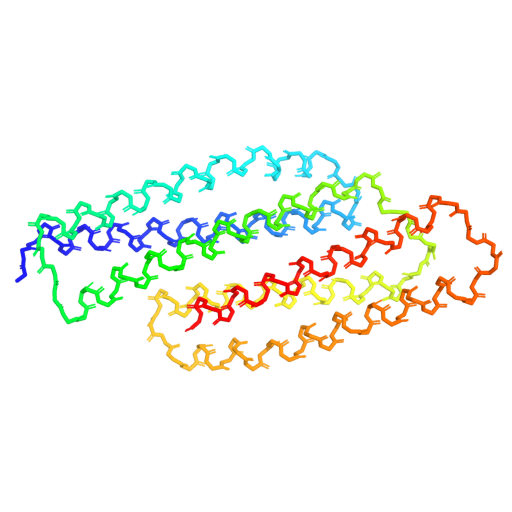ATOM 674 O O . ASN A 1 88 ? 2.294 1.641 9.054 1.00 95.75 88 ASN A O 1
ATOM 678 N N . ASP A 1 89 ? 0.739 0.120 9.570 1.00 97.88 89 ASP A N 1
ATOM 679 C CA . ASP A 1 89 ? 0.784 -0.523 8.248 1.00 97.88 89 ASP A CA 1
ATOM 680 C C . ASP A 1 89 ? 0.374 0.448 7.117 1.00 97.88 89 ASP A C 1
ATOM 682 O O . ASP A 1 89 ? 0.965 0.407 6.039 1.00 97.88 89 ASP A O 1
ATOM 686 N N . LEU A 1 90 ? -0.580 1.357 7.356 1.00 97.88 90 LEU A N 1
ATOM 687 C CA . LEU A 1 90 ? -0.992 2.381 6.388 1.00 97.88 90 LEU A CA 1
ATOM 688 C C . LEU A 1 90 ? 0.109 3.412 6.108 1.00 97.88 90 LEU A C 1
ATOM 690 O O . LEU A 1 90 ? 0.359 3.708 4.938 1.00 97.88 90 LEU A O 1
ATOM 694 N N . GLU A 1 91 ? 0.800 3.908 7.136 1.00 97.69 91 GLU A N 1
ATOM 695 C CA . GLU A 1 91 ? 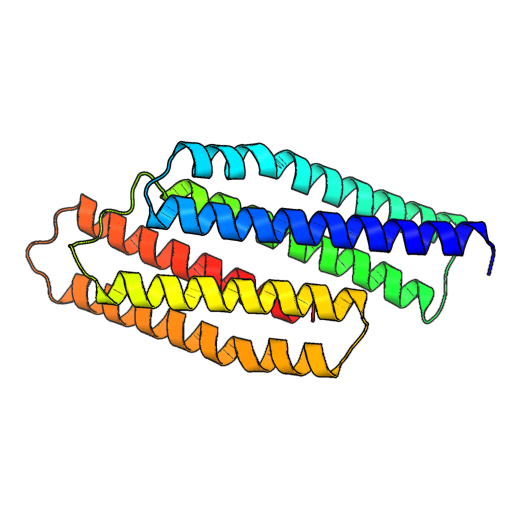1.969 4.786 6.958 1.00 97.69 91 GLU A CA 1
ATOM 696 C C . GLU A 1 91 ? 3.081 4.082 6.180 1.00 97.69 91 GLU A C 1
ATOM 698 O O . GLU A 1 91 ? 3.589 4.625 5.200 1.00 97.69 91 GLU A O 1
ATOM 703 N N . ARG A 1 92 ? 3.359 2.810 6.497 1.00 98.31 92 ARG A N 1
ATOM 704 C CA . ARG A 1 92 ? 4.344 2.012 5.754 1.00 98.31 92 ARG A CA 1
ATOM 705 C C . ARG A 1 92 ? 4.002 1.858 4.281 1.00 98.31 92 ARG A C 1
ATOM 707 O O . ARG A 1 92 ? 4.905 1.812 3.445 1.00 98.31 92 ARG A O 1
ATOM 714 N N . ILE A 1 93 ? 2.721 1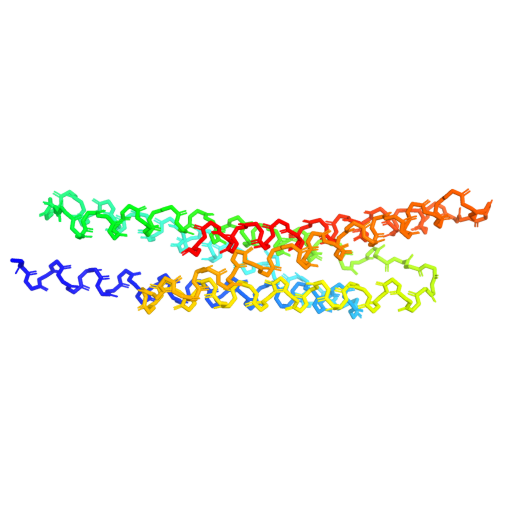.759 3.942 1.00 98.69 93 ILE A N 1
ATOM 715 C CA . ILE A 1 93 ? 2.276 1.721 2.547 1.00 98.69 93 ILE A CA 1
ATOM 716 C C . ILE A 1 93 ? 2.440 3.099 1.886 1.00 98.69 93 ILE A C 1
ATOM 718 O O . ILE A 1 93 ? 2.860 3.149 0.727 1.00 98.69 93 ILE A O 1
ATOM 722 N N . GLY A 1 94 ? 2.173 4.198 2.602 1.00 98.50 94 GLY A N 1
ATOM 723 C CA . GLY A 1 94 ? 2.459 5.569 2.149 1.00 98.50 94 GLY A CA 1
ATOM 724 C C . GLY A 1 94 ? 3.936 5.764 1.789 1.00 98.50 94 GLY A C 1
ATOM 725 O O . GLY A 1 94 ? 4.261 6.068 0.637 1.00 98.50 94 GLY A O 1
ATOM 726 N N . ASP A 1 95 ? 4.829 5.400 2.711 1.00 98.56 95 ASP A N 1
ATOM 727 C CA . ASP A 1 95 ? 6.288 5.339 2.530 1.00 98.56 95 ASP A CA 1
ATOM 728 C C . ASP A 1 95 ? 6.685 4.577 1.246 1.00 98.56 95 ASP A C 1
ATOM 730 O O . ASP A 1 95 ? 7.541 4.993 0.448 1.00 98.56 95 ASP A O 1
ATOM 734 N N . LEU A 1 96 ? 6.061 3.415 1.022 1.00 98.62 96 LEU A N 1
ATOM 735 C CA . LEU A 1 96 ? 6.306 2.584 -0.158 1.00 98.62 96 LEU A CA 1
ATOM 736 C C . LEU A 1 96 ? 5.801 3.254 -1.440 1.00 98.62 96 LEU A C 1
ATOM 738 O O . LEU A 1 96 ? 6.486 3.172 -2.466 1.00 98.62 96 LEU A O 1
ATOM 742 N N . ALA A 1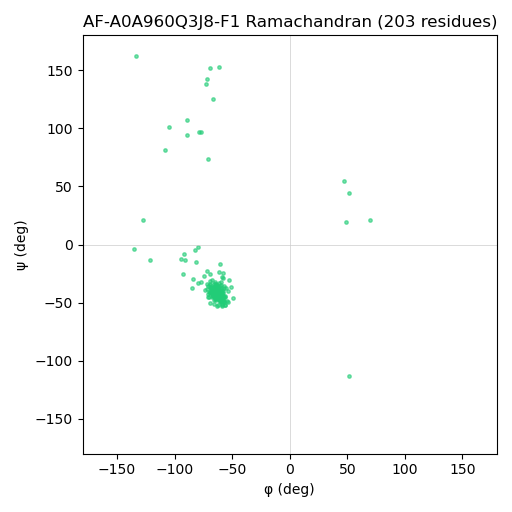 97 ? 4.663 3.949 -1.396 1.00 98.62 97 ALA A N 1
ATOM 743 C CA . ALA A 1 97 ? 4.150 4.732 -2.517 1.00 98.62 97 ALA A CA 1
ATOM 744 C C . ALA A 1 97 ? 5.115 5.869 -2.894 1.00 98.62 97 ALA A C 1
ATOM 746 O O . ALA A 1 97 ? 5.440 6.034 -4.075 1.00 98.62 97 ALA A O 1
ATOM 747 N N . VAL A 1 98 ? 5.670 6.583 -1.910 1.00 98.38 98 VAL A N 1
ATOM 748 C CA . VAL A 1 98 ? 6.723 7.593 -2.125 1.00 98.38 98 VAL A CA 1
ATOM 749 C C . VAL A 1 98 ? 7.968 6.973 -2.747 1.00 98.38 98 VAL A C 1
ATOM 751 O O . VAL A 1 98 ? 8.517 7.509 -3.718 1.00 98.38 98 VAL A O 1
ATOM 754 N N . SER A 1 99 ? 8.400 5.811 -2.248 1.00 97.75 99 SER A N 1
ATOM 755 C CA . SER A 1 99 ? 9.539 5.087 -2.816 1.00 97.75 99 SER A CA 1
ATOM 756 C C . SER A 1 99 ? 9.303 4.702 -4.280 1.00 97.75 99 SER A C 1
ATOM 758 O O . SER A 1 99 ? 10.225 4.832 -5.090 1.00 97.75 99 SER A O 1
ATOM 760 N N . ILE A 1 100 ? 8.093 4.257 -4.638 1.00 97.81 100 ILE A N 1
ATOM 761 C CA . ILE A 1 100 ? 7.710 3.960 -6.026 1.00 97.81 100 ILE A CA 1
ATOM 762 C C . ILE A 1 100 ? 7.769 5.243 -6.864 1.00 97.81 100 ILE A C 1
ATOM 764 O O . ILE A 1 100 ? 8.477 5.281 -7.874 1.00 97.81 100 ILE A O 1
ATOM 768 N N . ALA A 1 101 ? 7.101 6.313 -6.425 1.00 97.00 101 ALA A N 1
ATOM 769 C CA . ALA A 1 101 ? 7.052 7.593 -7.130 1.00 97.00 101 ALA A CA 1
ATOM 770 C C . ALA A 1 101 ? 8.455 8.180 -7.385 1.00 97.00 101 ALA A C 1
ATOM 772 O O . ALA A 1 101 ? 8.735 8.685 -8.477 1.00 97.00 101 ALA A O 1
ATOM 773 N N . GLY A 1 102 ? 9.381 8.028 -6.432 1.00 95.00 102 GLY A N 1
ATOM 774 C CA . GLY A 1 102 ? 10.777 8.461 -6.555 1.00 95.00 102 GLY A CA 1
ATOM 775 C C . GLY A 1 102 ? 11.556 7.803 -7.705 1.00 95.00 102 GLY A C 1
ATOM 776 O O . GLY A 1 102 ? 12.600 8.313 -8.123 1.00 95.00 102 GLY A O 1
ATOM 777 N N . HIS A 1 103 ? 11.058 6.698 -8.265 1.00 93.50 103 HIS A N 1
ATOM 778 C CA . HIS A 1 103 ? 11.670 6.023 -9.409 1.00 93.50 103 HIS A CA 1
ATOM 779 C C . HIS A 1 103 ? 11.145 6.492 -10.779 1.00 93.50 103 HIS A C 1
ATOM 781 O O . HIS A 1 103 ? 11.764 6.155 -11.794 1.00 93.50 103 HIS A O 1
ATOM 787 N N . ALA A 1 104 ? 10.088 7.315 -10.839 1.00 88.94 104 ALA A N 1
ATOM 788 C CA . ALA A 1 104 ? 9.399 7.684 -12.085 1.00 88.94 104 ALA A CA 1
ATOM 789 C C . ALA A 1 104 ? 10.294 8.353 -13.148 1.00 88.94 104 ALA A C 1
ATOM 791 O O . ALA A 1 104 ? 10.071 8.190 -14.343 1.00 88.94 104 ALA A O 1
ATOM 792 N N . ASN A 1 105 ? 11.349 9.064 -12.743 1.00 81.50 105 ASN A N 1
ATOM 793 C CA . ASN A 1 105 ? 12.255 9.768 -13.662 1.00 81.50 105 ASN A CA 1
ATOM 794 C C . ASN A 1 105 ? 13.354 8.900 -14.294 1.00 81.50 105 ASN A C 1
ATOM 796 O O . ASN A 1 105 ? 14.147 9.407 -15.088 1.00 81.50 105 ASN A O 1
ATOM 800 N N . SER A 1 106 ? 13.465 7.628 -13.909 1.00 76.19 106 SER A N 1
ATOM 801 C CA . SER A 1 106 ? 14.687 6.858 -14.169 1.00 76.19 106 SER A CA 1
ATOM 802 C C . SER A 1 106 ? 14.470 5.450 -14.696 1.00 76.19 106 SER A C 1
ATOM 804 O O . SER A 1 106 ? 15.452 4.790 -15.042 1.00 76.19 106 SER A O 1
ATOM 806 N N . ILE A 1 107 ? 13.228 4.981 -14.807 1.00 77.06 107 ILE A N 1
ATOM 807 C CA . ILE A 1 107 ? 12.954 3.672 -15.400 1.00 77.06 107 ILE A CA 1
ATOM 808 C C . ILE A 1 107 ? 13.071 3.778 -16.922 1.00 77.06 107 ILE A C 1
ATOM 810 O O . ILE A 1 107 ? 12.155 4.189 -17.624 1.00 77.06 107 ILE A O 1
ATOM 814 N N . HIS A 1 108 ? 14.245 3.401 -17.425 1.00 69.31 108 HIS A N 1
ATOM 815 C CA . HIS A 1 108 ? 14.532 3.263 -18.849 1.00 69.31 108 HIS A CA 1
ATOM 816 C C . HIS A 1 108 ? 14.656 1.777 -19.171 1.00 69.31 108 HIS A C 1
ATOM 818 O O . HIS A 1 108 ? 15.757 1.223 -19.199 1.00 69.31 108 HIS A O 1
ATOM 824 N N . LEU A 1 109 ? 13.516 1.115 -19.359 1.00 68.00 109 LEU A N 1
ATOM 825 C CA . LEU A 1 109 ? 13.510 -0.298 -19.720 1.00 68.00 109 LEU A CA 1
ATOM 826 C C . LEU A 1 109 ? 13.979 -0.480 -21.168 1.00 68.00 109 LEU A C 1
ATOM 828 O O . LEU A 1 109 ? 13.618 0.317 -22.039 1.00 68.00 109 LEU A O 1
ATOM 832 N N . PRO A 1 110 ? 14.747 -1.540 -21.461 1.00 59.72 110 PRO A N 1
ATOM 833 C CA . PRO A 1 110 ? 15.078 -1.918 -22.826 1.00 59.72 110 PRO A CA 1
ATOM 834 C C . PRO A 1 110 ? 13.843 -2.495 -23.537 1.00 59.72 110 PRO A C 1
ATOM 836 O O . PRO A 1 110 ? 13.761 -3.696 -23.713 1.00 59.72 110 PRO A O 1
ATOM 839 N N . GLY A 1 111 ? 12.866 -1.659 -23.913 1.00 62.25 111 GLY A N 1
ATOM 840 C CA . GLY A 1 111 ? 11.760 -1.995 -24.832 1.00 62.25 111 GLY A CA 1
ATOM 841 C C . GLY A 1 111 ? 10.978 -3.293 -24.563 1.00 62.25 111 GLY A C 1
ATOM 842 O O . GLY A 1 111 ? 10.340 -3.800 -25.481 1.00 62.25 111 GLY A O 1
ATOM 843 N N . ASP A 1 112 ? 11.047 -3.849 -23.354 1.00 71.06 112 ASP A N 1
ATOM 844 C CA . ASP A 1 112 ? 10.513 -5.171 -23.042 1.00 71.06 112 ASP A CA 1
ATOM 845 C C . ASP A 1 112 ? 9.048 -5.053 -22.605 1.00 71.06 112 ASP A C 1
ATOM 847 O O . ASP A 1 112 ? 8.728 -4.793 -21.441 1.00 71.06 112 ASP A O 1
ATOM 851 N N . GLU A 1 113 ? 8.143 -5.226 -23.571 1.00 83.88 113 GLU A N 1
ATOM 852 C CA . GLU A 1 113 ? 6.695 -5.195 -23.346 1.00 83.88 113 GLU A CA 1
ATOM 853 C C . GLU A 1 113 ? 6.231 -6.253 -22.329 1.00 83.88 113 GLU A C 1
ATOM 855 O O . GLU A 1 113 ? 5.250 -6.023 -21.618 1.00 83.88 113 GLU A O 1
ATOM 860 N N . LYS A 1 114 ? 6.947 -7.383 -22.203 1.00 89.50 114 LYS A N 1
ATOM 861 C CA . LYS A 1 114 ? 6.598 -8.462 -21.267 1.00 89.50 114 LYS A CA 1
ATOM 862 C C . LYS A 1 114 ? 6.828 -8.029 -19.823 1.00 89.50 114 LYS A C 1
ATOM 864 O O . LYS A 1 114 ? 5.962 -8.261 -18.982 1.00 89.50 114 LYS A O 1
ATOM 869 N N . LEU A 1 115 ? 7.960 -7.387 -19.524 1.00 90.50 115 LEU A N 1
ATOM 870 C CA . LEU A 1 115 ? 8.219 -6.870 -18.175 1.00 90.50 115 LEU A CA 1
ATOM 871 C C . LEU A 1 115 ? 7.181 -5.819 -17.773 1.00 90.50 115 LEU A C 1
ATOM 873 O O . LEU A 1 115 ? 6.661 -5.867 -16.659 1.00 90.50 115 LEU A O 1
ATOM 877 N N . VAL A 1 116 ? 6.835 -4.911 -18.688 1.00 90.06 116 VAL A N 1
ATOM 878 C CA . VAL A 1 116 ? 5.815 -3.882 -18.436 1.00 90.06 116 VAL A CA 1
ATOM 879 C C . VAL A 1 116 ? 4.443 -4.507 -18.155 1.00 90.06 116 VAL A C 1
ATOM 881 O O . VAL A 1 116 ? 3.762 -4.068 -17.229 1.00 90.06 116 VAL A O 1
ATOM 884 N N . ASP A 1 117 ? 4.036 -5.539 -18.901 1.00 93.31 117 ASP A N 1
ATOM 885 C CA . ASP A 1 117 ? 2.782 -6.262 -18.636 1.00 93.31 117 ASP A CA 1
ATOM 886 C C . ASP A 1 117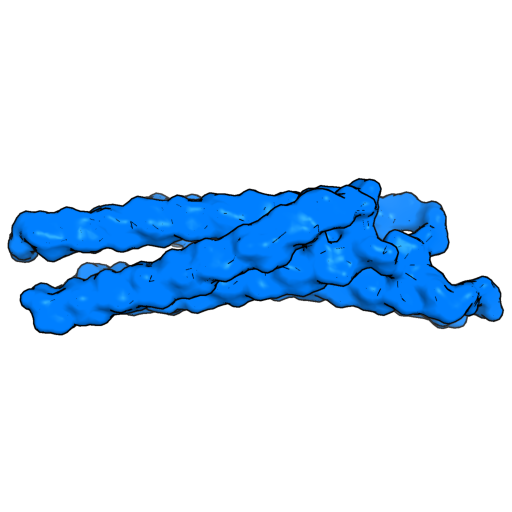 ? 2.780 -6.935 -17.255 1.00 93.31 117 ASP A C 1
ATOM 888 O O . ASP A 1 117 ? 1.829 -6.779 -16.485 1.00 93.31 117 ASP A O 1
ATOM 892 N N . LEU A 1 118 ? 3.872 -7.619 -16.897 1.00 95.38 118 LEU A N 1
ATOM 893 C CA . LEU A 1 118 ? 4.019 -8.245 -15.582 1.00 95.38 118 LEU A CA 1
ATOM 894 C C . LEU A 1 118 ? 3.913 -7.220 -14.448 1.00 95.38 118 LEU A C 1
ATOM 896 O O . LEU A 1 118 ? 3.210 -7.465 -13.469 1.00 95.38 118 LEU A O 1
ATOM 900 N N . MET A 1 119 ? 4.548 -6.057 -14.596 1.00 95.12 119 MET A N 1
ATOM 901 C CA . MET A 1 119 ? 4.473 -4.981 -13.607 1.00 95.12 119 MET A CA 1
ATOM 902 C C . MET A 1 119 ? 3.059 -4.417 -13.464 1.00 95.12 119 MET A C 1
ATOM 904 O O . MET A 1 119 ? 2.603 -4.197 -12.345 1.00 95.12 119 MET A O 1
ATOM 908 N N . LYS A 1 120 ? 2.325 -4.234 -14.568 1.00 95.19 120 LYS A N 1
ATOM 909 C CA . LYS A 1 120 ? 0.915 -3.812 -14.517 1.00 95.19 120 LYS A CA 1
ATOM 910 C C . LYS A 1 120 ? 0.045 -4.832 -13.789 1.00 95.19 120 LYS A C 1
ATOM 912 O O . LYS A 1 120 ? -0.835 -4.454 -13.019 1.00 95.19 120 LYS A O 1
ATOM 917 N N . ARG A 1 121 ? 0.289 -6.126 -14.017 1.00 97.44 121 ARG A N 1
ATOM 918 C CA . ARG A 1 121 ? -0.414 -7.207 -13.314 1.00 97.44 121 ARG A CA 1
ATOM 919 C C . ARG A 1 121 ? -0.106 -7.193 -11.820 1.00 97.44 121 ARG A C 1
ATOM 921 O O . ARG A 1 121 ? -1.050 -7.247 -11.041 1.00 97.44 121 ARG A O 1
ATOM 928 N N . LEU A 1 122 ? 1.169 -7.079 -11.446 1.00 98.12 122 LEU A N 1
ATOM 929 C CA . LEU A 1 122 ? 1.607 -6.977 -10.052 1.00 98.12 122 LEU A CA 1
ATOM 930 C C . LEU A 1 122 ? 0.967 -5.766 -9.363 1.00 98.12 122 LEU A C 1
ATOM 932 O O . LEU A 1 122 ? 0.293 -5.924 -8.355 1.00 98.12 122 LEU A O 1
ATOM 936 N N . SER A 1 123 ? 1.082 -4.582 -9.968 1.00 97.56 123 SER A N 1
ATOM 937 C CA . SER A 1 123 ? 0.488 -3.339 -9.463 1.00 97.56 123 SER A CA 1
ATOM 938 C C . SER A 1 123 ? -1.014 -3.471 -9.224 1.00 97.56 123 SER A C 1
ATOM 940 O O . SER A 1 123 ? -1.482 -3.148 -8.133 1.00 97.56 123 SER A O 1
ATOM 942 N N . ARG A 1 124 ? -1.762 -4.004 -10.198 1.00 97.56 124 ARG A N 1
ATOM 943 C CA . ARG A 1 124 ? -3.204 -4.215 -10.044 1.00 97.56 124 ARG A CA 1
ATOM 944 C C . ARG A 1 124 ? -3.515 -5.174 -8.894 1.00 97.56 124 ARG A C 1
ATOM 946 O O . ARG A 1 124 ? -4.436 -4.910 -8.132 1.00 97.56 124 ARG A O 1
ATOM 953 N N . ARG A 1 125 ? -2.768 -6.276 -8.762 1.00 97.69 125 ARG A N 1
ATOM 954 C CA . ARG A 1 125 ? -2.983 -7.257 -7.688 1.00 97.69 125 ARG A CA 1
ATOM 955 C C . ARG A 1 125 ? -2.702 -6.679 -6.307 1.00 97.69 125 ARG A C 1
ATOM 957 O O . ARG A 1 125 ? -3.556 -6.807 -5.438 1.00 97.69 125 ARG A O 1
ATOM 964 N N . SER A 1 126 ? -1.585 -5.977 -6.129 1.00 98.06 126 SER A N 1
ATOM 965 C CA . SER A 1 126 ? -1.262 -5.319 -4.859 1.00 98.06 126 SER A CA 1
ATOM 966 C C . SER A 1 126 ? -2.316 -4.274 -4.468 1.00 98.06 126 SER A C 1
ATOM 968 O O . SER A 1 126 ? -2.725 -4.212 -3.313 1.00 98.06 126 SER A O 1
ATOM 970 N N . GLN A 1 127 ? -2.819 -3.489 -5.431 1.00 97.94 127 GLN A N 1
ATOM 971 C CA . GLN A 1 127 ? -3.899 -2.517 -5.197 1.00 97.94 127 GLN A CA 1
ATOM 972 C C . GLN A 1 127 ? -5.232 -3.195 -4.845 1.00 97.94 127 GLN A C 1
ATOM 974 O O . GLN A 1 127 ? -5.922 -2.757 -3.926 1.00 97.94 127 GLN A O 1
ATOM 979 N N . GLU A 1 128 ? -5.592 -4.277 -5.546 1.00 96.81 128 GLU A N 1
ATOM 980 C CA . GLU A 1 128 ? -6.774 -5.094 -5.233 1.00 96.81 128 GLU A CA 1
ATOM 981 C C . GLU A 1 128 ? -6.688 -5.669 -3.810 1.00 96.81 128 GLU A C 1
ATOM 983 O O . GLU A 1 128 ? -7.676 -5.627 -3.077 1.00 96.81 128 GLU A O 1
ATOM 988 N N . MET A 1 129 ? -5.517 -6.171 -3.402 1.00 97.00 129 MET A N 1
ATOM 989 C CA . MET A 1 129 ? -5.289 -6.688 -2.050 1.00 97.00 129 MET A CA 1
ATOM 990 C C . MET A 1 129 ? -5.417 -5.603 -0.988 1.00 97.00 129 MET A C 1
ATOM 992 O O . MET A 1 129 ? -6.118 -5.816 -0.003 1.00 97.00 129 MET A O 1
ATOM 996 N N . LEU A 1 130 ? -4.814 -4.431 -1.205 1.00 97.25 130 LEU A N 1
ATOM 997 C CA . LEU A 1 130 ? -4.936 -3.305 -0.282 1.00 97.25 130 LEU A CA 1
ATOM 998 C C . LEU A 1 130 ? -6.397 -2.866 -0.120 1.00 97.25 130 LEU A C 1
ATOM 1000 O O . LEU A 1 130 ? -6.881 -2.737 1.002 1.00 97.25 130 LEU A O 1
ATOM 1004 N N . GLN A 1 131 ? -7.134 -2.718 -1.224 1.00 95.88 131 GLN A N 1
ATOM 1005 C CA . GLN A 1 131 ? -8.562 -2.392 -1.175 1.00 95.88 131 GLN A CA 1
ATOM 1006 C C . GLN A 1 131 ? -9.366 -3.450 -0.402 1.00 95.88 131 GLN A C 1
ATOM 1008 O O . GLN A 1 131 ? -10.246 -3.102 0.383 1.00 95.88 131 GLN A O 1
ATOM 1013 N N . LEU A 1 132 ? -9.078 -4.739 -0.609 1.00 93.75 132 LEU A N 1
ATOM 1014 C CA . LEU A 1 132 ? -9.752 -5.826 0.105 1.00 93.75 132 LEU A CA 1
ATOM 1015 C C . LEU A 1 132 ? -9.395 -5.862 1.599 1.00 93.75 132 LEU A C 1
ATOM 1017 O O . LEU A 1 132 ? -10.279 -6.130 2.412 1.00 93.75 132 LEU A O 1
ATOM 1021 N N . GLY A 1 133 ? -8.144 -5.569 1.965 1.00 93.62 133 GLY A N 1
ATOM 1022 C CA . GLY A 1 133 ? -7.710 -5.443 3.360 1.00 93.62 133 GLY A CA 1
ATOM 1023 C C . GLY A 1 133 ? -8.440 -4.303 4.075 1.00 93.62 133 GLY A C 1
ATOM 1024 O O . GLY A 1 133 ? -8.998 -4.496 5.155 1.00 93.62 133 GLY A O 1
ATOM 1025 N N . LEU A 1 134 ? -8.552 -3.141 3.426 1.00 91.56 134 LEU A N 1
ATOM 1026 C CA . LEU A 1 134 ? -9.335 -2.009 3.935 1.00 91.56 134 LEU A CA 1
ATOM 1027 C C . LEU A 1 134 ? -10.829 -2.353 4.080 1.00 91.56 134 LEU A C 1
ATOM 1029 O O . LEU A 1 134 ? -11.448 -2.045 5.100 1.00 91.56 134 LEU A O 1
ATOM 1033 N N . ASP A 1 135 ? -11.412 -3.047 3.099 1.00 90.12 135 ASP A N 1
ATOM 1034 C CA . ASP A 1 135 ? -12.803 -3.511 3.170 1.00 90.12 135 ASP A CA 1
ATOM 1035 C C . ASP A 1 135 ? -13.022 -4.507 4.325 1.00 90.12 135 ASP A C 1
ATOM 1037 O O . ASP A 1 135 ? -14.073 -4.470 4.978 1.00 90.12 135 ASP A O 1
ATOM 1041 N N . CYS A 1 136 ? -12.046 -5.387 4.588 1.00 89.12 136 CYS A N 1
ATOM 1042 C CA . CYS A 1 136 ? -12.071 -6.328 5.710 1.00 89.12 136 CYS A CA 1
ATOM 1043 C C . CYS A 1 136 ? -12.179 -5.581 7.040 1.00 89.12 136 CYS A C 1
ATOM 1045 O O . CYS A 1 136 ? -13.059 -5.888 7.850 1.00 89.12 136 CYS A O 1
ATOM 1047 N N . LEU A 1 137 ? -11.353 -4.551 7.227 1.00 81.06 137 LEU A N 1
ATOM 1048 C CA . LEU A 1 137 ? -11.342 -3.730 8.433 1.00 81.06 137 LEU A CA 1
ATOM 1049 C C . LEU A 1 137 ? -12.705 -3.079 8.703 1.00 81.06 137 LEU A C 1
ATOM 1051 O O . LEU A 1 137 ? -13.230 -3.157 9.818 1.00 81.06 137 LEU A O 1
ATOM 1055 N N . ILE A 1 138 ? -13.290 -2.457 7.677 1.00 81.38 138 ILE A N 1
ATOM 1056 C CA . ILE A 1 138 ? -14.558 -1.723 7.794 1.00 81.38 138 ILE A CA 1
ATOM 1057 C C . ILE A 1 138 ? -15.710 -2.685 8.105 1.00 81.38 138 ILE A C 1
ATOM 1059 O O . ILE A 1 138 ? -16.586 -2.385 8.921 1.00 81.38 138 ILE A O 1
ATOM 1063 N N . ARG A 1 139 ? -15.721 -3.855 7.456 1.00 84.69 139 ARG A N 1
ATOM 1064 C CA . ARG A 1 139 ? -16.827 -4.822 7.548 1.00 84.69 139 ARG A CA 1
ATOM 1065 C C . ARG A 1 139 ? -16.652 -5.856 8.655 1.00 84.69 139 ARG A C 1
ATOM 1067 O O . ARG A 1 139 ? -17.623 -6.533 8.983 1.00 84.69 139 ARG A O 1
ATOM 1074 N N . GLN A 1 140 ? -15.453 -5.963 9.226 1.00 83.75 140 GLN A N 1
ATOM 1075 C CA . GLN A 1 140 ? -15.060 -7.005 10.178 1.00 83.75 140 GLN A CA 1
ATOM 1076 C C . GLN A 1 140 ? -15.368 -8.417 9.647 1.00 83.75 140 GLN A C 1
ATOM 1078 O O . GLN A 1 140 ? -15.927 -9.258 10.355 1.00 83.75 140 GLN A O 1
ATOM 1083 N N . ASP A 1 141 ? -15.041 -8.656 8.374 1.00 89.75 141 ASP A N 1
ATOM 1084 C CA . ASP A 1 141 ? -15.399 -9.876 7.645 1.00 89.75 141 ASP A CA 1
ATOM 1085 C C . ASP A 1 141 ? -14.189 -10.805 7.473 1.00 89.75 141 ASP A C 1
ATOM 1087 O O . ASP A 1 141 ? -13.375 -10.640 6.565 1.00 89.75 141 ASP A O 1
ATOM 1091 N N . GLY A 1 142 ? -14.111 -11.840 8.312 1.00 89.69 142 GLY A N 1
ATOM 1092 C CA . GLY A 1 142 ? -13.024 -12.821 8.258 1.00 89.69 142 GLY A CA 1
ATOM 1093 C C . GLY A 1 142 ? -12.929 -13.596 6.936 1.00 89.69 142 GLY A C 1
ATOM 1094 O O . GLY A 1 142 ? -11.846 -14.050 6.583 1.00 89.69 142 GLY A O 1
ATOM 1095 N N . ALA A 1 143 ? -14.015 -13.717 6.163 1.00 91.56 143 ALA A N 1
ATOM 1096 C CA . ALA A 1 143 ? -13.946 -14.358 4.848 1.00 91.56 143 ALA A CA 1
ATOM 1097 C C . ALA A 1 143 ? -13.263 -13.457 3.806 1.00 91.56 143 ALA A C 1
ATOM 1099 O O . ALA A 1 143 ? -12.679 -13.960 2.845 1.00 91.56 143 ALA A O 1
ATOM 1100 N N . LEU A 1 144 ? -13.323 -12.129 3.974 1.00 90.44 144 LEU A N 1
ATOM 1101 C CA . LEU A 1 144 ? -12.511 -11.209 3.176 1.00 90.44 144 LEU A CA 1
ATOM 1102 C C . LEU A 1 144 ? -11.038 -11.319 3.565 1.00 90.44 144 LEU A C 1
ATOM 1104 O O . LEU A 1 144 ? -10.210 -11.386 2.661 1.00 90.44 144 LEU A O 1
ATOM 1108 N N . ALA A 1 145 ? -10.728 -11.439 4.859 1.00 91.62 145 ALA A N 1
ATOM 1109 C CA . ALA A 1 145 ? -9.354 -11.621 5.326 1.00 91.62 145 ALA A CA 1
ATOM 1110 C C . ALA A 1 145 ? -8.684 -12.855 4.702 1.00 91.62 145 ALA A C 1
ATOM 1112 O O . ALA A 1 145 ? -7.620 -12.755 4.097 1.00 91.62 145 ALA A O 1
ATOM 1113 N N . GLU A 1 146 ? -9.357 -14.012 4.745 1.00 93.50 146 GLU A N 1
ATOM 1114 C CA . GLU A 1 146 ? -8.851 -15.251 4.134 1.00 93.50 146 GLU A CA 1
ATOM 1115 C C . GLU A 1 146 ? -8.571 -15.094 2.632 1.00 93.50 146 GLU A C 1
ATOM 1117 O O . GLU A 1 146 ? -7.612 -15.661 2.108 1.00 93.50 146 GLU A O 1
ATOM 1122 N N . ARG A 1 147 ? -9.392 -14.303 1.928 1.00 93.25 147 ARG A N 1
ATOM 1123 C CA . ARG A 1 147 ? -9.198 -14.021 0.500 1.00 93.25 147 ARG A CA 1
ATOM 1124 C C . ARG A 1 147 ? -8.008 -13.107 0.233 1.00 93.25 147 ARG A C 1
ATOM 1126 O O . ARG A 1 147 ? -7.389 -13.278 -0.811 1.00 93.25 147 ARG A O 1
ATOM 1133 N N . VAL A 1 148 ? -7.717 -12.155 1.122 1.00 94.38 148 VAL A N 1
ATOM 1134 C CA . VAL A 1 148 ? -6.518 -11.310 1.019 1.00 94.38 148 VAL A CA 1
ATOM 1135 C C . VAL A 1 148 ? -5.280 -12.179 1.193 1.00 94.38 148 VAL A C 1
ATOM 1137 O O . VAL A 1 148 ? -4.442 -12.201 0.301 1.00 94.38 148 VAL A O 1
ATOM 1140 N N . CYS A 1 149 ? -5.219 -12.982 2.258 1.00 93.56 149 CYS A N 1
ATOM 1141 C CA . CYS A 1 149 ? -4.075 -13.860 2.506 1.00 93.56 149 CYS A CA 1
ATOM 1142 C C . CYS A 1 149 ? -3.848 -14.867 1.369 1.00 93.56 149 CYS A C 1
ATOM 1144 O O . CYS A 1 149 ? -2.714 -15.148 1.015 1.00 93.56 149 CYS A O 1
ATOM 1146 N N . ALA A 1 150 ? -4.916 -15.396 0.761 1.00 93.56 150 ALA A N 1
ATOM 1147 C CA . ALA A 1 150 ? -4.789 -16.300 -0.383 1.00 93.56 150 ALA A CA 1
ATOM 1148 C C . ALA A 1 150 ? -4.338 -15.602 -1.681 1.00 93.56 150 ALA A C 1
ATOM 1150 O O . ALA A 1 150 ? -3.850 -16.270 -2.587 1.00 93.56 150 ALA A O 1
ATOM 1151 N N . ALA A 1 151 ? -4.546 -14.288 -1.809 1.00 92.88 151 ALA A N 1
ATOM 1152 C CA . ALA A 1 151 ? -4.119 -13.519 -2.977 1.00 92.88 151 ALA A CA 1
ATOM 1153 C C . ALA A 1 151 ? -2.634 -13.118 -2.919 1.00 92.88 151 ALA A C 1
ATOM 1155 O O . ALA A 1 151 ? -2.075 -12.750 -3.950 1.00 92.88 151 ALA A O 1
ATOM 1156 N N . ASP A 1 152 ? -2.004 -13.215 -1.748 1.00 94.88 152 ASP A N 1
ATOM 1157 C CA . ASP A 1 152 ? -0.593 -12.885 -1.531 1.00 94.88 152 ASP A CA 1
ATOM 1158 C C . ASP A 1 152 ? 0.347 -13.797 -2.334 1.00 94.88 152 ASP A C 1
ATOM 1160 O O . ASP A 1 152 ? 1.249 -13.320 -3.020 1.00 94.88 152 ASP A O 1
ATOM 1164 N N . ASP A 1 153 ? 0.028 -15.096 -2.399 1.00 94.94 153 ASP A N 1
ATOM 1165 C CA . ASP A 1 153 ? 0.763 -16.079 -3.208 1.00 94.94 153 ASP A CA 1
ATOM 1166 C C . ASP A 1 153 ? 0.855 -15.663 -4.699 1.00 94.94 153 ASP A C 1
ATOM 1168 O O . ASP A 1 153 ? 1.891 -15.850 -5.344 1.00 94.94 153 ASP A O 1
ATOM 1172 N N . ASP A 1 154 ? -0.211 -15.063 -5.258 1.00 95.81 154 ASP A N 1
ATOM 1173 C CA . ASP A 1 154 ? -0.227 -14.561 -6.644 1.00 95.81 154 ASP A CA 1
ATOM 1174 C C . ASP A 1 154 ? 0.747 -13.374 -6.818 1.00 95.81 154 ASP A C 1
ATOM 1176 O O . ASP A 1 154 ? 1.368 -13.218 -7.878 1.00 95.81 154 ASP A O 1
ATOM 1180 N N . VAL A 1 155 ? 0.852 -12.500 -5.810 1.00 97.81 155 VAL A N 1
ATOM 1181 C CA . VAL A 1 155 ? 1.744 -11.329 -5.813 1.00 97.81 155 VAL A CA 1
ATOM 1182 C C . VAL A 1 155 ? 3.204 -11.766 -5.703 1.00 97.81 155 VAL A C 1
ATOM 1184 O O . VAL A 1 155 ? 4.033 -11.325 -6.510 1.00 97.81 155 VAL A O 1
ATOM 1187 N N . ASP A 1 156 ? 3.492 -12.695 -4.797 1.00 97.75 156 ASP A N 1
ATOM 1188 C CA . ASP A 1 156 ? 4.805 -13.314 -4.619 1.00 97.75 156 ASP A CA 1
ATOM 1189 C C . ASP A 1 156 ? 5.307 -13.987 -5.900 1.00 97.75 156 ASP A C 1
ATOM 1191 O O . ASP A 1 156 ? 6.459 -13.800 -6.324 1.00 97.75 156 ASP A O 1
ATOM 1195 N N . GLU A 1 157 ? 4.433 -14.748 -6.568 1.00 98.00 157 GLU A N 1
ATOM 1196 C CA . GLU A 1 157 ? 4.766 -15.393 -7.835 1.00 98.00 157 GLU A CA 1
ATOM 1197 C C . GLU A 1 157 ? 5.100 -14.348 -8.911 1.00 98.00 157 GLU A C 1
ATOM 1199 O O . GLU A 1 157 ? 6.135 -14.450 -9.583 1.00 98.00 157 GLU A O 1
ATOM 1204 N N . LEU A 1 158 ? 4.273 -13.305 -9.050 1.00 98.00 158 LEU A N 1
ATOM 1205 C CA . LEU A 1 158 ? 4.502 -12.223 -10.013 1.00 98.00 158 LEU A CA 1
ATOM 1206 C C . LEU A 1 158 ? 5.820 -11.487 -9.752 1.00 98.00 158 LEU A C 1
ATOM 1208 O O . LEU A 1 158 ? 6.587 -11.256 -10.696 1.00 98.00 158 LEU A O 1
ATOM 1212 N N . TYR A 1 159 ? 6.117 -11.154 -8.494 1.00 98.25 159 TYR A N 1
ATOM 1213 C CA . TYR A 1 159 ? 7.387 -10.540 -8.110 1.00 98.25 159 TYR A CA 1
ATOM 1214 C C . TYR A 1 159 ? 8.578 -11.445 -8.459 1.00 98.25 159 TYR A C 1
ATOM 1216 O O . TYR A 1 159 ? 9.561 -10.990 -9.059 1.00 98.25 159 TYR A O 1
ATOM 1224 N N . SER A 1 160 ? 8.482 -12.742 -8.150 1.00 97.88 160 SER A N 1
ATOM 1225 C CA . SER A 1 160 ? 9.527 -13.723 -8.454 1.00 97.88 160 SER A CA 1
ATOM 1226 C C . SER A 1 160 ? 9.798 -13.835 -9.959 1.00 97.88 160 SER A C 1
ATOM 1228 O O . SER A 1 160 ? 10.964 -13.839 -10.376 1.00 97.88 160 SER A O 1
ATOM 1230 N N . ILE A 1 161 ? 8.741 -13.839 -10.783 1.00 97.56 161 ILE A N 1
ATOM 1231 C CA . ILE A 1 161 ? 8.848 -13.831 -12.249 1.00 97.56 161 ILE A CA 1
ATOM 1232 C C . ILE A 1 161 ? 9.545 -12.550 -12.721 1.00 97.56 161 ILE A C 1
ATOM 1234 O O . ILE A 1 161 ? 10.540 -12.639 -13.439 1.00 97.56 161 ILE A O 1
ATOM 1238 N N . ILE A 1 162 ? 9.093 -11.365 -12.290 1.00 95.88 162 ILE A N 1
ATOM 1239 C CA . ILE A 1 162 ? 9.708 -10.080 -12.680 1.00 95.88 162 ILE A CA 1
ATOM 1240 C C . ILE A 1 162 ? 11.198 -10.061 -12.335 1.00 95.88 162 ILE A C 1
ATOM 1242 O O . ILE A 1 162 ? 12.030 -9.671 -13.162 1.00 95.88 162 ILE A O 1
ATOM 1246 N N . ARG A 1 163 ? 11.552 -10.512 -11.128 1.00 96.38 163 ARG A N 1
ATOM 1247 C CA . ARG A 1 163 ? 12.942 -10.595 -10.674 1.00 96.38 163 ARG A CA 1
ATOM 1248 C C . ARG A 1 163 ? 13.764 -11.538 -11.553 1.00 96.38 163 ARG A C 1
ATOM 1250 O O . ARG A 1 163 ? 14.868 -11.174 -11.954 1.00 96.38 163 ARG A O 1
ATOM 1257 N N . SER A 1 164 ? 13.240 -12.724 -11.863 1.00 95.44 164 SER A N 1
ATOM 1258 C CA . SER A 1 164 ? 13.932 -13.732 -12.677 1.00 95.44 164 SER A CA 1
ATOM 1259 C C . SER A 1 164 ? 14.139 -13.280 -14.126 1.00 95.44 164 SER A C 1
ATOM 1261 O O . SER A 1 164 ? 15.237 -13.425 -14.669 1.00 95.44 164 SER A O 1
ATOM 1263 N N . GLU A 1 165 ? 13.121 -12.676 -14.738 1.00 93.31 165 GLU A N 1
ATOM 1264 C CA . GLU A 1 165 ? 13.190 -12.132 -16.098 1.00 93.31 165 GLU A CA 1
ATOM 1265 C C . GLU A 1 165 ? 14.188 -10.969 -16.163 1.00 93.31 165 GLU A C 1
ATOM 1267 O O . GLU A 1 165 ? 15.080 -10.956 -17.011 1.00 93.31 165 GLU A O 1
ATOM 1272 N N . THR A 1 166 ? 14.132 -10.052 -15.191 1.00 92.12 166 THR A N 1
ATOM 1273 C CA . THR A 1 166 ? 15.083 -8.934 -15.100 1.00 92.12 166 THR A CA 1
ATOM 1274 C C . THR A 1 166 ? 16.521 -9.425 -14.915 1.00 92.12 166 THR A C 1
ATOM 1276 O O . THR A 1 166 ? 17.440 -8.938 -15.575 1.00 92.12 166 THR A O 1
ATOM 1279 N N . GLN A 1 167 ? 16.736 -10.426 -14.056 1.00 91.56 167 GLN A N 1
ATOM 1280 C CA . GLN A 1 167 ? 18.048 -11.049 -13.875 1.00 91.56 167 GLN A CA 1
ATOM 1281 C C . GLN A 1 167 ? 18.540 -11.716 -15.166 1.00 91.56 167 GLN A C 1
ATOM 1283 O O . GLN A 1 167 ? 19.717 -11.603 -15.506 1.00 91.56 167 GLN A O 1
ATOM 1288 N N . SER A 1 168 ? 17.647 -12.382 -15.898 1.00 90.75 168 SER A N 1
ATOM 1289 C CA . SER A 1 168 ? 17.976 -13.021 -17.173 1.00 90.75 168 SER A CA 1
ATOM 1290 C C . SER A 1 168 ? 18.416 -11.996 -18.218 1.00 90.75 168 SER A C 1
ATOM 1292 O O . SER A 1 168 ? 19.405 -12.234 -18.909 1.00 90.75 168 SER A O 1
ATOM 1294 N N . LEU A 1 169 ? 17.758 -10.834 -18.292 1.00 88.75 169 LEU A N 1
ATOM 1295 C CA . LEU A 1 169 ? 18.192 -9.729 -19.155 1.00 88.75 169 LEU A CA 1
ATOM 1296 C C . LEU A 1 169 ? 19.582 -9.219 -18.763 1.00 88.75 169 LEU A C 1
ATOM 1298 O O . LEU A 1 169 ? 20.447 -9.086 -19.623 1.00 88.75 169 LEU A O 1
ATOM 1302 N N . LEU A 1 170 ? 19.826 -8.998 -17.468 1.00 88.38 170 LEU A N 1
ATOM 1303 C CA . LEU A 1 170 ? 21.126 -8.532 -16.971 1.00 88.38 170 LEU A CA 1
ATOM 1304 C C . LEU A 1 170 ? 22.271 -9.516 -17.259 1.00 88.38 170 LEU A C 1
ATOM 1306 O O . LEU A 1 170 ? 23.404 -9.088 -17.464 1.00 88.38 170 LEU A O 1
ATOM 1310 N N . MET A 1 171 ? 21.997 -10.824 -17.250 1.00 87.56 171 MET A N 1
ATOM 1311 C CA . MET A 1 171 ? 23.009 -11.864 -17.476 1.00 87.56 171 MET A CA 1
ATOM 1312 C C . MET A 1 171 ? 23.259 -12.157 -18.956 1.00 87.56 171 MET A C 1
ATOM 1314 O O . MET A 1 171 ? 24.394 -12.442 -19.337 1.00 87.56 171 MET A O 1
ATOM 1318 N N . ASN A 1 172 ? 22.209 -12.129 -19.778 1.00 84.38 172 ASN A N 1
ATOM 1319 C CA . ASN A 1 172 ? 22.290 -12.565 -21.170 1.00 84.38 172 ASN A CA 1
ATOM 1320 C C . ASN A 1 172 ? 22.600 -11.416 -22.133 1.00 84.38 172 ASN A C 1
ATOM 1322 O O . ASN A 1 172 ? 23.184 -11.664 -23.191 1.00 84.38 172 ASN A O 1
ATOM 1326 N N . GLU A 1 173 ? 22.263 -10.170 -21.779 1.00 76.94 173 GLU A N 1
ATOM 1327 C CA . GLU A 1 173 ? 22.534 -9.029 -22.648 1.00 76.94 173 GLU A CA 1
ATOM 1328 C C . GLU A 1 173 ? 23.909 -8.412 -22.410 1.00 76.94 173 GLU A C 1
ATOM 1330 O O . GLU A 1 173 ? 24.174 -7.694 -21.449 1.00 76.94 173 GLU A O 1
ATOM 1335 N N . THR A 1 174 ? 24.803 -8.652 -23.367 1.00 67.06 174 THR A N 1
ATOM 1336 C CA . THR A 1 174 ? 26.213 -8.234 -23.313 1.00 67.06 174 THR A CA 1
ATOM 1337 C C . THR A 1 174 ? 26.445 -6.760 -23.664 1.00 67.06 174 THR A C 1
ATOM 1339 O O . THR A 1 174 ? 27.585 -6.298 -23.626 1.00 67.06 174 THR A O 1
ATOM 1342 N N . ARG A 1 175 ? 25.391 -6.011 -24.023 1.00 81.19 175 ARG A N 1
ATOM 1343 C CA . ARG A 1 175 ? 25.472 -4.618 -24.507 1.00 81.19 175 ARG A CA 1
ATOM 1344 C C . ARG A 1 175 ? 24.567 -3.635 -23.759 1.00 81.19 175 ARG A C 1
ATOM 1346 O O . ARG A 1 175 ? 24.241 -2.587 -24.308 1.00 81.19 175 ARG A O 1
ATOM 1353 N N . LEU A 1 176 ? 24.144 -3.957 -22.538 1.00 82.69 176 LEU A N 1
ATOM 1354 C CA . LEU A 1 176 ? 23.375 -3.006 -21.736 1.00 82.69 176 LEU A CA 1
ATOM 1355 C C . LEU A 1 176 ? 24.246 -1.808 -21.343 1.00 82.69 176 LEU A C 1
ATOM 1357 O O . LEU A 1 176 ? 25.305 -1.960 -20.734 1.00 82.69 176 LEU A O 1
ATOM 1361 N N . GLU A 1 177 ? 23.771 -0.610 -21.664 1.00 87.25 177 GLU A N 1
ATOM 1362 C CA . GLU A 1 177 ? 24.370 0.636 -21.196 1.00 87.25 177 GLU A CA 1
ATOM 1363 C C . GLU A 1 177 ? 24.150 0.794 -19.678 1.00 87.25 177 GLU A C 1
ATOM 1365 O O . GLU A 1 177 ? 23.119 0.349 -19.159 1.00 87.25 177 GLU A O 1
ATOM 1370 N N . PRO A 1 178 ? 25.034 1.499 -18.943 1.00 87.31 178 PRO A N 1
ATOM 1371 C CA . PRO A 1 178 ? 24.894 1.689 -17.494 1.00 87.31 178 PRO A CA 1
ATOM 1372 C C . PRO A 1 178 ? 23.515 2.206 -17.053 1.00 87.31 178 PRO A C 1
ATOM 1374 O O . PRO A 1 178 ? 22.979 1.764 -16.041 1.00 87.31 178 PRO A O 1
ATOM 1377 N N . LYS A 1 179 ? 22.898 3.088 -17.853 1.00 86.31 179 LYS A N 1
ATOM 1378 C CA . LYS A 1 179 ? 21.547 3.616 -17.596 1.00 86.31 179 LYS A CA 1
ATOM 1379 C C . LYS A 1 179 ? 20.448 2.553 -17.695 1.00 86.31 179 LYS A C 1
ATOM 1381 O O . LYS A 1 179 ? 19.461 2.636 -16.974 1.00 86.31 179 LYS A O 1
ATOM 1386 N N . GLN A 1 180 ? 20.602 1.571 -18.582 1.00 87.62 180 GLN A N 1
ATOM 1387 C CA . GLN A 1 180 ? 19.634 0.480 -18.734 1.00 87.62 180 GLN A CA 1
ATOM 1388 C C . GLN A 1 180 ? 19.737 -0.497 -17.561 1.00 87.62 180 GLN A C 1
ATOM 1390 O O . GLN A 1 180 ? 18.716 -0.937 -17.042 1.00 87.62 180 GLN A O 1
ATOM 1395 N N . ILE A 1 181 ? 20.959 -0.776 -17.096 1.00 89.50 181 ILE A N 1
ATOM 1396 C CA . ILE A 1 181 ? 21.196 -1.585 -15.890 1.00 89.50 181 ILE A CA 1
ATOM 1397 C C . ILE A 1 181 ? 20.537 -0.921 -14.677 1.00 89.50 181 ILE A C 1
ATOM 1399 O O . ILE A 1 181 ? 19.785 -1.562 -13.946 1.00 89.50 181 ILE A O 1
ATOM 1403 N N . GLU A 1 182 ? 20.766 0.380 -14.494 1.00 89.81 182 GLU A N 1
ATOM 1404 C CA . GLU A 1 182 ? 20.148 1.151 -13.416 1.00 89.81 182 GLU A CA 1
ATOM 1405 C C . GLU A 1 182 ? 18.611 1.161 -13.513 1.00 89.81 182 GLU A C 1
ATOM 1407 O O . GLU A 1 182 ? 17.928 0.972 -12.505 1.00 89.81 182 GLU A O 1
ATOM 1412 N N . GLY A 1 183 ? 18.063 1.321 -14.722 1.00 90.44 183 GLY A N 1
ATOM 1413 C CA . GLY A 1 183 ? 16.624 1.245 -14.976 1.00 90.44 183 GLY A CA 1
ATOM 1414 C C . GLY A 1 183 ? 16.020 -0.104 -14.574 1.00 90.44 183 GLY A C 1
ATOM 1415 O O . GLY A 1 183 ? 14.996 -0.132 -13.895 1.00 90.44 183 GLY A O 1
ATOM 1416 N N . LEU A 1 184 ? 16.683 -1.213 -14.919 1.00 91.19 184 LEU A N 1
ATOM 1417 C CA . LEU A 1 184 ? 16.271 -2.569 -14.537 1.00 91.19 184 LEU A CA 1
ATOM 1418 C C . LEU A 1 184 ? 16.340 -2.795 -13.019 1.00 91.19 184 LEU A C 1
ATOM 1420 O O . LEU A 1 184 ? 15.431 -3.387 -12.441 1.00 91.19 184 LEU A O 1
ATOM 1424 N N . MET A 1 185 ? 17.375 -2.287 -12.344 1.00 92.31 185 MET A N 1
ATOM 1425 C CA . MET A 1 185 ? 17.469 -2.380 -10.882 1.00 92.31 185 MET A CA 1
ATOM 1426 C C . MET A 1 185 ? 16.336 -1.615 -10.191 1.00 92.31 185 MET A C 1
ATOM 1428 O O . MET A 1 185 ? 15.692 -2.151 -9.293 1.00 92.31 185 MET A O 1
ATOM 1432 N N . ARG A 1 186 ? 16.053 -0.387 -10.641 1.00 92.88 186 ARG A N 1
ATOM 1433 C CA . ARG A 1 186 ? 14.937 0.423 -10.125 1.00 92.88 186 ARG A CA 1
ATOM 1434 C C . ARG A 1 186 ? 13.586 -0.234 -10.403 1.00 92.88 186 ARG A C 1
ATOM 1436 O O . ARG A 1 186 ? 12.704 -0.184 -9.555 1.00 92.88 186 ARG A O 1
ATOM 1443 N N . PHE A 1 187 ? 13.443 -0.901 -11.545 1.00 93.31 187 PHE A N 1
ATOM 1444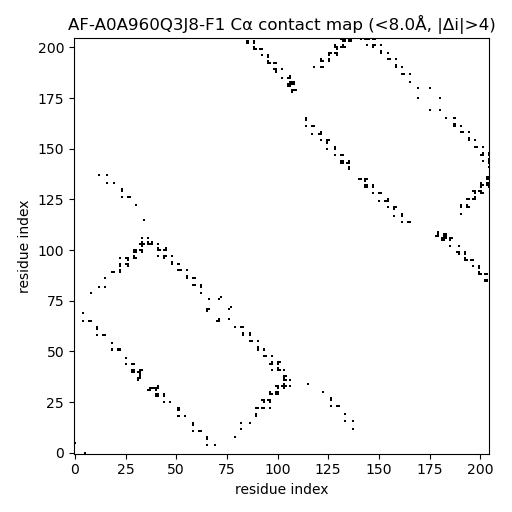 C CA . PHE A 1 187 ? 12.247 -1.672 -11.872 1.00 93.31 187 PHE A CA 1
ATOM 1445 C C . PHE A 1 187 ? 11.997 -2.812 -10.878 1.00 93.31 187 PHE A C 1
ATOM 1447 O O . PHE A 1 187 ? 10.883 -2.963 -10.383 1.00 93.31 187 PHE A O 1
ATOM 1454 N N . VAL A 1 188 ? 13.039 -3.564 -10.508 1.00 95.31 188 VAL A N 1
ATOM 1455 C CA . VAL A 1 188 ? 12.936 -4.595 -9.460 1.00 95.31 188 VAL A CA 1
ATOM 1456 C C . VAL A 1 188 ? 12.630 -3.978 -8.093 1.00 95.31 188 VAL A C 1
ATOM 1458 O O . VAL A 1 188 ? 11.863 -4.567 -7.334 1.00 95.31 188 VAL A O 1
ATOM 1461 N N . SER A 1 189 ? 13.179 -2.799 -7.778 1.00 96.62 189 SER A N 1
ATOM 1462 C CA . SER A 1 189 ? 12.835 -2.078 -6.543 1.00 96.62 189 SER A CA 1
ATOM 1463 C C . SER A 1 189 ? 11.353 -1.706 -6.488 1.00 96.62 189 SER A C 1
ATOM 1465 O O . SER A 1 189 ? 10.721 -1.951 -5.468 1.00 96.62 189 SER A O 1
ATOM 1467 N N . VAL A 1 190 ? 10.776 -1.197 -7.583 1.00 97.06 190 VAL A N 1
ATOM 1468 C CA . VAL A 1 190 ? 9.332 -0.906 -7.668 1.00 97.06 190 VAL A CA 1
ATOM 1469 C C . VAL A 1 190 ? 8.501 -2.175 -7.489 1.00 97.06 190 VAL A C 1
ATOM 1471 O O . VAL A 1 190 ? 7.549 -2.169 -6.714 1.00 97.06 190 VAL A O 1
ATOM 1474 N N . ALA A 1 191 ? 8.881 -3.274 -8.150 1.00 97.69 191 ALA A N 1
ATOM 1475 C CA . ALA A 1 191 ? 8.185 -4.551 -8.000 1.00 97.69 191 ALA A CA 1
ATOM 1476 C C . ALA A 1 191 ? 8.220 -5.042 -6.545 1.00 97.69 191 ALA A C 1
ATOM 1478 O O . ALA A 1 191 ? 7.215 -5.505 -6.021 1.00 97.69 191 ALA A O 1
ATOM 1479 N N . ARG A 1 192 ? 9.361 -4.882 -5.868 1.00 98.38 192 ARG A N 1
ATOM 1480 C CA . ARG A 1 192 ? 9.490 -5.224 -4.451 1.00 98.38 192 ARG A CA 1
ATOM 1481 C C . ARG A 1 192 ? 8.632 -4.333 -3.557 1.00 98.38 192 ARG A C 1
ATOM 1483 O O . ARG A 1 192 ? 8.050 -4.824 -2.605 1.00 98.38 192 ARG A O 1
ATOM 1490 N N . SER A 1 193 ? 8.554 -3.032 -3.827 1.00 98.56 193 SER A N 1
ATOM 1491 C CA . SER A 1 193 ? 7.677 -2.156 -3.046 1.00 98.56 193 SER A CA 1
ATOM 1492 C C . SER A 1 193 ? 6.208 -2.559 -3.188 1.00 98.56 193 SER A C 1
ATOM 1494 O O . SER A 1 193 ? 5.485 -2.518 -2.205 1.00 98.56 193 SER A O 1
ATOM 1496 N N . LEU A 1 194 ? 5.777 -2.999 -4.375 1.00 98.56 194 LEU A N 1
ATOM 1497 C CA . LEU A 1 194 ? 4.420 -3.509 -4.600 1.00 98.56 194 LEU A CA 1
ATOM 1498 C C . LEU A 1 194 ? 4.135 -4.833 -3.882 1.00 98.56 194 LEU A C 1
ATOM 1500 O O . LEU A 1 194 ? 3.026 -5.010 -3.383 1.00 98.56 194 LEU A O 1
ATOM 1504 N N . GLU A 1 195 ? 5.107 -5.742 -3.820 1.00 98.38 195 GLU A N 1
ATOM 1505 C CA . GLU A 1 195 ? 4.997 -6.965 -3.014 1.00 98.38 195 GLU A CA 1
ATOM 1506 C C . GLU A 1 195 ? 4.903 -6.629 -1.520 1.00 98.38 195 GLU A C 1
ATOM 1508 O O . GLU A 1 195 ? 3.939 -7.016 -0.875 1.00 98.38 195 GLU A O 1
ATOM 1513 N N . ARG A 1 196 ? 5.754 -5.737 -1.003 1.00 98.44 196 ARG A N 1
ATOM 1514 C CA . ARG A 1 196 ? 5.640 -5.264 0.388 1.00 98.44 196 ARG A CA 1
ATOM 1515 C C . ARG A 1 196 ? 4.311 -4.577 0.710 1.00 98.44 196 ARG A C 1
ATOM 1517 O O . ARG A 1 196 ? 3.854 -4.632 1.846 1.00 98.44 196 ARG A O 1
ATOM 1524 N N . ILE A 1 197 ? 3.691 -3.893 -0.253 1.00 98.62 197 ILE A N 1
ATOM 1525 C CA . ILE A 1 197 ? 2.342 -3.332 -0.068 1.00 98.62 197 ILE A CA 1
ATOM 1526 C C . ILE A 1 197 ? 1.313 -4.459 0.103 1.00 98.62 197 ILE A C 1
ATOM 1528 O O . ILE A 1 197 ? 0.406 -4.324 0.922 1.00 98.62 197 ILE A O 1
ATOM 1532 N N . ALA A 1 198 ? 1.456 -5.565 -0.633 1.00 97.88 198 ALA A N 1
ATOM 1533 C CA . ALA A 1 198 ? 0.619 -6.747 -0.451 1.00 97.88 198 ALA A CA 1
ATOM 1534 C C . ALA A 1 198 ? 0.857 -7.400 0.920 1.00 97.88 198 ALA A C 1
ATOM 1536 O O . ALA A 1 198 ? -0.127 -7.641 1.620 1.00 97.88 198 ALA A O 1
ATOM 1537 N N . ASP A 1 199 ? 2.113 -7.520 1.372 1.00 97.75 199 ASP A N 1
ATOM 1538 C CA . ASP A 1 199 ? 2.437 -7.987 2.730 1.00 97.75 199 ASP A CA 1
ATOM 1539 C C . ASP A 1 199 ? 1.690 -7.161 3.789 1.00 97.75 199 ASP A C 1
ATOM 1541 O O . ASP A 1 199 ? 1.015 -7.702 4.666 1.00 97.75 199 ASP A O 1
ATOM 1545 N N . HIS A 1 200 ? 1.757 -5.827 3.699 1.00 97.81 200 HIS A N 1
ATOM 1546 C CA . HIS A 1 200 ? 1.046 -4.945 4.629 1.00 97.81 200 HIS A CA 1
ATOM 1547 C C . HIS A 1 200 ? -0.479 -5.085 4.510 1.00 97.81 200 HIS A C 1
ATOM 1549 O O . HIS A 1 200 ? -1.176 -5.037 5.522 1.00 97.81 200 HIS A O 1
ATOM 1555 N N . ALA A 1 201 ? -1.015 -5.338 3.313 1.00 96.50 201 ALA A N 1
ATOM 1556 C CA . ALA A 1 201 ? -2.433 -5.650 3.149 1.00 96.50 201 ALA A CA 1
ATOM 1557 C C . ALA A 1 201 ? -2.833 -6.954 3.866 1.00 96.50 201 ALA A C 1
ATOM 1559 O O . ALA A 1 201 ? -3.928 -7.009 4.428 1.00 96.50 201 ALA A O 1
ATOM 1560 N N . THR A 1 202 ? -1.959 -7.970 3.916 1.00 96.06 202 THR A N 1
ATOM 1561 C CA . THR A 1 202 ? -2.207 -9.188 4.714 1.00 96.06 202 THR A CA 1
ATOM 1562 C C . THR A 1 202 ? -2.156 -8.934 6.222 1.00 96.06 202 THR A C 1
ATOM 1564 O O . THR A 1 202 ? -2.894 -9.577 6.958 1.00 96.06 202 THR A O 1
ATOM 1567 N N . ASN A 1 203 ? -1.343 -7.980 6.695 1.00 94.94 203 ASN A N 1
ATOM 1568 C CA . ASN A 1 203 ? -1.328 -7.586 8.110 1.00 94.94 203 ASN A CA 1
ATOM 1569 C C . ASN A 1 203 ? -2.614 -6.861 8.531 1.00 94.94 203 ASN A C 1
ATOM 1571 O O . ASN A 1 203 ? -3.042 -6.984 9.681 1.00 94.94 203 ASN A O 1
ATOM 1575 N N . ILE A 1 204 ? -3.190 -6.070 7.617 1.00 93.12 204 ILE A N 1
ATOM 1576 C CA . ILE A 1 204 ? -4.445 -5.337 7.836 1.00 93.12 204 ILE A CA 1
ATOM 1577 C C . ILE A 1 204 ? -5.645 -6.299 7.874 1.00 93.12 204 ILE A C 1
ATOM 1579 O O . ILE A 1 204 ? -6.597 -6.049 8.618 1.00 93.12 204 ILE A O 1
ATOM 1583 N N . ALA A 1 205 ? -5.603 -7.361 7.064 1.00 89.19 205 ALA A N 1
ATOM 1584 C CA . ALA A 1 205 ? -6.639 -8.386 6.930 1.00 89.19 205 ALA A CA 1
ATOM 1585 C C . ALA A 1 205 ? -6.823 -9.245 8.196 1.00 89.19 205 ALA A C 1
ATOM 1587 O O . ALA A 1 205 ? -8.004 -9.433 8.578 1.00 89.19 205 ALA A O 1
#

Secondary structure (DSSP, 8-state):
--HHHHHHHHHHHHHHHHHHHHHHHHHHHHHHHHHHT-HHHHHHHHHHHHHHHHHHHHHHHHHHHHHHHH---THHHHHHHHHHHHHHHHHHHHHHHHHHHTTTTT----S-HHHHHHHHHHHHHHHHHHHHHHHHHHHT-HHHHHHHHHHHHHHHHHHHHHHHHHHHHHHH-TT--HHHHHHHHHHHHHHHHHHHHHHHHHHH-

Nearest PDB structures (foldseek):
  1t72-assembly1_A  TM=9.332E-01  e=2.673E-10  Aquifex aeolicus
  4q25-assembly1_B  TM=9.412E-01  e=3.051E-09  Pseudomonas aeruginosa PAO1
  1xwm-assembly1_A-2  TM=9.075E-01  e=5.057E-09  Geobacillus stearothermophilus
  1sum-assembly1_B  TM=8.941E-01  e=2.768E-08  Thermotoga maritima
  2olt-assembly2_A  TM=6.966E-01  e=8.938E-04  Shewanella oneidensis MR-1

Solvent-accessible surface area (backbone atoms only — not comparable to full-atom values): 10441 Å² total; per-residue (Å²): 135,59,74,66,57,55,53,51,55,51,52,52,51,54,50,51,52,52,50,50,50,53,36,50,50,33,40,52,43,8,52,51,8,40,76,71,50,36,58,70,48,12,51,48,36,54,62,48,41,63,58,51,56,50,50,42,54,54,53,48,52,51,49,52,50,47,48,73,76,64,63,58,60,74,68,58,38,50,50,48,54,48,52,55,53,40,43,52,42,45,47,54,40,36,56,34,20,34,59,33,14,74,44,19,90,54,64,43,68,83,82,50,65,66,60,54,51,50,50,53,52,39,49,52,48,24,51,52,30,36,53,41,11,53,50,13,59,78,66,70,35,67,73,44,18,56,52,33,53,63,49,43,62,59,38,52,51,44,42,51,49,54,48,51,54,52,49,48,50,68,72,68,48,90,76,70,51,73,63,38,55,53,7,49,54,52,48,49,51,42,44,49,39,40,40,52,37,27,54,38,18,45,72,46,59

Sequence (205 aa):
MTRHMLHALDSLKERVEELGRTVLDSVVDATEAVMSGNLDLANRVIQGDSAIDLEEVEVEEECLKVLALHQPVATDLRLLVGILKLNNDLERIGDLAVSIAGHANSIHLPGDEKLVDLMKRLSRRSQEMLQLGLDCLIRQDGALAERVCAADDDVDELYSIIRSETQSLLMNETRLEPKQIEGLMRFVSVARSLERIADHATNIA

pLDDT: mean 92.8, std 7.01, range [59.0, 98.69]